Protein AF-X1T0H9-F1 (afdb_monomer_lite)

Radius of gyration: 30.26 Å; chains: 1; bounding box: 70×41×85 Å

Secondary structure (DSSP, 8-state):
----HHHHS-TT----TTHHHHHHHHHHHHHHHH-HHHHHHHHHHHHHHTHHHHHHHT--S--SS--GGGGHHHHHHHHHHHHHHHHHHHHHHTTTS-HHHHHHHHHHHHHIIIIIHHHHHHTTTS--TT--HHHHHHHHHHHHSPTT-EEEE-SHHHHHHHHHHHHTT-TTTTSEEEETTTTTSHHHHHHHTS-BTTBPPP---S-GGGTSTTTSSS-EE--S--S-EEHHHHHHHHH---GGGSEE-TT--EE-EES-S-EE----HHHH--

Organism: NCBI:txid412755

Foldseek 3Di:
DPDDPCQVPDLLPADQPCVLVVLLVLLLVLCVVPPVPVSVVLVCQLCVQAVVLCVVVVDDDDDPDDPCVSNVSNVVSSVNSSVSSLVSQLVVCCVPDPSVVSNVVSVVCSCCSHVVSVCVSPVVVPDCVPPCVLLVLLLVQLVPDDFLAEAEDEDDSNQVSVCCCCVPVVHNQSYHYHHPVCCLALVSLVVQQDDGDNHHRDPDDADSQLRHPPAPSDAAEAAPDEDEDEVVVQSVLQNDPPLVSFDQDPVRDTHHHRHHPRYDHDDDPVVPVD

Structure (mmCIF, N/CA/C/O backbone):
data_AF-X1T0H9-F1
#
_entry.id   AF-X1T0H9-F1
#
loop_
_atom_site.group_PDB
_atom_site.id
_atom_site.type_symbol
_atom_site.label_atom_id
_atom_site.label_alt_id
_atom_site.label_comp_id
_atom_site.label_asym_id
_atom_site.label_entity_id
_atom_site.label_seq_id
_atom_site.pdbx_PDB_ins_code
_atom_site.Cartn_x
_atom_site.Cartn_y
_atom_site.Cartn_z
_atom_site.occupancy
_atom_site.B_iso_or_equiv
_atom_site.auth_seq_id
_atom_site.auth_comp_id
_atom_site.auth_asym_id
_atom_site.auth_atom_id
_atom_site.pdbx_PDB_model_num
ATOM 1 N N . ASP A 1 1 ? -30.084 19.070 4.544 1.00 56.50 1 ASP A N 1
ATOM 2 C CA . ASP A 1 1 ? -31.046 19.157 3.419 1.00 56.50 1 ASP A CA 1
ATOM 3 C C . ASP A 1 1 ? -30.493 19.717 2.109 1.00 56.50 1 ASP A C 1
ATOM 5 O O . ASP A 1 1 ? -30.967 19.295 1.059 1.00 56.50 1 ASP A O 1
ATOM 9 N N . ASN A 1 2 ? -29.424 20.524 2.127 1.00 79.56 2 ASN A N 1
ATOM 10 C CA . ASN A 1 2 ? -28.852 21.167 0.927 1.00 79.56 2 ASN A CA 1
ATOM 11 C C . ASN A 1 2 ? -27.762 20.361 0.184 1.00 79.56 2 ASN A C 1
ATOM 13 O O . ASN A 1 2 ? -26.941 20.944 -0.516 1.00 79.56 2 ASN A O 1
ATOM 17 N N . LEU A 1 3 ? -27.707 19.034 0.346 1.00 80.31 3 LEU A N 1
ATOM 18 C CA . LEU A 1 3 ? -26.750 18.208 -0.404 1.00 80.31 3 LEU A CA 1
ATOM 19 C C . LEU A 1 3 ? -27.281 17.899 -1.820 1.00 80.31 3 LEU A C 1
ATOM 21 O O . LEU A 1 3 ? -28.471 17.581 -1.942 1.00 80.31 3 LEU A O 1
ATOM 25 N N . PRO A 1 4 ? -26.419 17.933 -2.857 1.00 87.19 4 PRO A N 1
ATOM 26 C CA . PRO A 1 4 ? -26.716 17.384 -4.177 1.00 87.19 4 PRO A CA 1
ATOM 27 C C . PRO A 1 4 ? -27.203 15.936 -4.090 1.00 87.19 4 PRO A C 1
ATOM 29 O O . PRO A 1 4 ? -26.752 15.173 -3.233 1.00 87.19 4 PRO A O 1
ATOM 32 N N . GLU A 1 5 ? -28.106 15.549 -4.988 1.00 84.25 5 GLU A N 1
ATOM 33 C CA . GLU A 1 5 ? -28.716 14.215 -4.994 1.00 84.25 5 GLU A CA 1
ATOM 34 C C . GLU A 1 5 ? -27.668 13.097 -5.085 1.00 84.25 5 GLU A C 1
ATOM 36 O O . GLU A 1 5 ? -27.721 12.152 -4.303 1.00 84.25 5 GLU A O 1
ATOM 41 N N . SER A 1 6 ? -26.631 13.288 -5.909 1.00 84.50 6 SER A N 1
ATOM 42 C CA . SER A 1 6 ? -25.501 12.358 -6.051 1.00 84.50 6 SER A CA 1
ATOM 43 C C . SER A 1 6 ? -24.744 12.081 -4.749 1.00 84.50 6 SER A C 1
ATOM 45 O O . SER A 1 6 ? -24.236 10.980 -4.563 1.00 84.50 6 SER A O 1
ATOM 47 N N . LEU A 1 7 ? -24.677 13.056 -3.835 1.00 82.88 7 LEU A N 1
ATOM 48 C CA . LEU A 1 7 ? -24.054 12.887 -2.520 1.00 82.88 7 LEU A CA 1
ATOM 49 C C . LEU A 1 7 ? -25.037 12.330 -1.489 1.00 82.88 7 LEU A C 1
ATOM 51 O O . LEU A 1 7 ? -24.623 11.651 -0.553 1.00 82.88 7 LEU A O 1
ATOM 55 N N . LYS A 1 8 ? -26.340 12.599 -1.640 1.00 82.69 8 LYS A N 1
ATOM 56 C CA . LYS A 1 8 ? -27.371 12.047 -0.751 1.00 82.69 8 LYS A CA 1
ATOM 57 C C . LYS A 1 8 ? -27.530 10.542 -0.929 1.00 82.69 8 LYS A C 1
ATOM 59 O O . LYS A 1 8 ? -27.722 9.869 0.079 1.00 82.69 8 LYS A O 1
ATOM 64 N N . SER A 1 9 ? -27.451 10.061 -2.171 1.00 82.94 9 SER A N 1
ATOM 65 C CA . SER A 1 9 ? -27.596 8.652 -2.550 1.00 82.94 9 SER A CA 1
ATOM 66 C C . SER A 1 9 ? -26.263 7.903 -2.662 1.00 82.94 9 SER A C 1
ATOM 68 O O . SER A 1 9 ? -26.236 6.777 -3.156 1.00 82.94 9 SER A O 1
ATOM 70 N N . ALA A 1 10 ? -25.144 8.526 -2.281 1.00 84.75 10 ALA A N 1
ATOM 71 C CA . ALA A 1 10 ? -23.847 7.868 -2.309 1.00 84.75 10 ALA A CA 1
ATOM 72 C C . ALA A 1 10 ? -23.822 6.737 -1.275 1.00 84.75 10 ALA A C 1
ATOM 74 O O . ALA A 1 10 ? -24.057 6.987 -0.096 1.00 84.75 10 ALA A O 1
ATOM 75 N N . LYS A 1 11 ? -23.489 5.514 -1.709 1.00 82.12 11 LYS A N 1
ATOM 76 C CA . LYS A 1 11 ? -23.382 4.351 -0.812 1.00 82.12 11 LYS A CA 1
ATOM 77 C C . LYS A 1 11 ? -22.386 4.560 0.331 1.00 82.12 11 LYS A C 1
ATOM 79 O O . LYS A 1 11 ? -22.634 4.106 1.423 1.00 82.12 11 LYS A O 1
ATOM 84 N N . ALA A 1 12 ? -21.318 5.324 0.095 1.00 83.06 12 ALA A N 1
ATOM 85 C CA . ALA A 1 12 ? -20.300 5.630 1.105 1.00 83.06 12 ALA A CA 1
ATOM 86 C C . ALA A 1 12 ? -20.747 6.657 2.173 1.00 83.06 12 ALA A C 1
ATOM 88 O O . ALA A 1 12 ? -19.924 7.177 2.931 1.00 83.06 12 ALA A O 1
ATOM 89 N N . ARG A 1 13 ? -22.025 7.057 2.190 1.00 87.50 13 ARG A N 1
ATOM 90 C CA . ARG A 1 13 ? -22.545 8.056 3.127 1.00 87.50 13 ARG A CA 1
ATOM 91 C C . ARG A 1 13 ? -23.034 7.376 4.408 1.00 87.50 13 ARG A C 1
ATOM 93 O O . ARG A 1 13 ? -24.235 7.248 4.625 1.00 87.50 13 ARG A O 1
ATOM 100 N N . ASN A 1 14 ? -22.085 7.074 5.284 1.00 90.06 14 ASN A N 1
ATOM 101 C CA . ASN A 1 14 ? -22.330 6.323 6.516 1.00 90.06 14 ASN A CA 1
ATOM 102 C C . ASN A 1 14 ? -22.347 7.242 7.748 1.00 90.06 14 ASN A C 1
ATOM 104 O O . ASN A 1 14 ? -21.590 8.220 7.816 1.00 90.06 14 ASN A O 1
ATOM 108 N N . ILE A 1 15 ? -23.200 6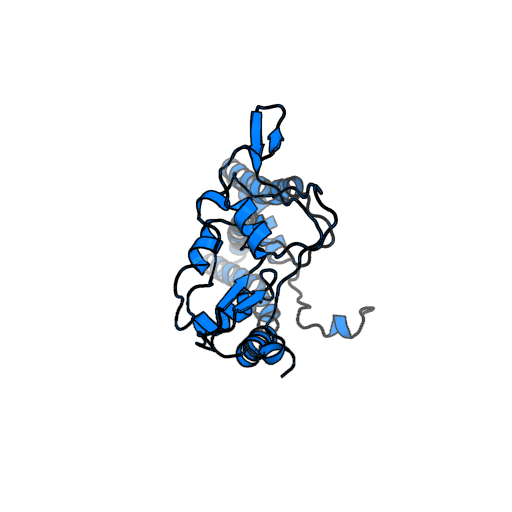.953 8.738 1.00 89.19 15 ILE A N 1
ATOM 109 C CA . ILE A 1 15 ? -23.365 7.773 9.953 1.00 89.19 15 ILE A CA 1
ATOM 110 C C . ILE A 1 15 ? -23.086 6.950 11.219 1.00 89.19 15 ILE A C 1
ATOM 112 O O . ILE A 1 15 ? -23.865 6.097 11.623 1.00 89.19 15 ILE A O 1
ATOM 116 N N . TYR A 1 16 ? -22.003 7.295 11.924 1.00 89.12 16 TYR A N 1
ATOM 117 C CA . TYR A 1 16 ? -21.529 6.547 13.106 1.00 89.12 16 TYR A CA 1
ATOM 118 C C . TYR A 1 16 ? -21.761 7.238 14.456 1.00 89.12 16 TYR A C 1
ATOM 120 O O . TYR A 1 16 ? -21.318 6.743 15.494 1.00 89.12 16 TYR A O 1
ATOM 128 N N . TYR A 1 17 ? -22.387 8.420 14.456 1.00 92.94 17 TYR A N 1
ATOM 129 C CA . TYR A 1 17 ? -22.747 9.191 15.660 1.00 92.94 17 TYR A CA 1
ATOM 130 C C . TYR A 1 17 ? -21.598 9.474 16.653 1.00 92.94 17 TYR A C 1
ATOM 132 O O . TYR A 1 17 ? -21.847 9.814 17.806 1.00 92.94 17 TYR A O 1
ATOM 140 N N . LEU A 1 18 ? -20.336 9.343 16.219 1.00 94.50 18 LEU A N 1
ATOM 141 C CA . LEU A 1 18 ? -19.132 9.483 17.052 1.00 94.50 18 LEU A CA 1
ATOM 142 C C . LEU A 1 18 ? -19.086 8.535 18.267 1.00 94.50 18 LEU A C 1
ATOM 144 O O . LEU A 1 18 ? -18.347 8.785 19.217 1.00 94.50 18 LEU A O 1
ATOM 148 N N . LEU A 1 19 ? -19.830 7.427 18.248 1.00 94.75 19 LEU A N 1
ATOM 149 C CA . LEU A 1 19 ? -19.952 6.523 19.398 1.00 94.75 19 LEU A CA 1
ATOM 150 C C . LEU A 1 19 ? -18.615 5.911 19.857 1.00 94.75 19 LEU A C 1
ATOM 152 O O . LEU A 1 19 ? -18.335 5.993 21.055 1.00 94.75 19 LEU A O 1
ATOM 156 N N . PRO A 1 20 ? -17.745 5.374 18.969 1.00 94.25 20 PRO A N 1
ATOM 157 C CA . PRO A 1 20 ? -16.433 4.893 19.404 1.00 94.25 20 PRO A CA 1
ATOM 158 C C . PRO A 1 20 ? -15.574 6.006 20.020 1.00 94.25 20 PRO A C 1
ATOM 160 O O . PRO A 1 20 ? -14.857 5.766 20.988 1.00 94.25 20 PRO A O 1
ATOM 163 N N . PHE A 1 21 ? -15.673 7.233 19.502 1.00 95.94 21 PHE A N 1
ATOM 164 C CA . PHE A 1 21 ? -14.946 8.383 20.039 1.00 95.94 21 PHE A CA 1
ATOM 165 C C . PHE A 1 21 ? -15.447 8.766 21.443 1.00 95.94 21 PHE A C 1
ATOM 167 O O . PHE A 1 21 ? -14.666 8.922 22.377 1.00 95.94 21 PHE A O 1
ATOM 174 N N . LEU A 1 22 ? -16.761 8.847 21.648 1.00 96.75 22 LEU A N 1
ATOM 175 C CA . LEU A 1 22 ? -17.323 9.144 22.970 1.00 96.75 22 LEU A CA 1
ATOM 176 C C . LEU A 1 22 ? -16.972 8.059 24.000 1.00 96.75 22 LEU A C 1
ATOM 178 O O . LEU A 1 22 ? -16.601 8.378 25.131 1.00 96.75 22 LEU A O 1
ATOM 182 N N . LEU A 1 23 ? -17.020 6.785 23.600 1.00 96.62 23 LEU A N 1
ATOM 183 C CA . LEU A 1 23 ? -16.648 5.667 24.465 1.00 96.62 23 LEU A CA 1
ATOM 184 C C . LEU A 1 23 ? -15.148 5.682 24.809 1.00 96.62 23 LEU A C 1
ATOM 186 O O . LEU A 1 23 ? -14.778 5.455 25.961 1.00 96.62 23 LEU A O 1
ATOM 190 N N . GLY A 1 24 ? -14.284 6.028 23.851 1.00 97.56 24 GLY A N 1
ATOM 191 C CA . GLY A 1 24 ? -12.857 6.242 24.098 1.00 97.56 24 GLY A CA 1
ATOM 192 C C . GLY A 1 24 ? -12.590 7.386 25.081 1.00 97.56 24 GLY A C 1
ATOM 193 O O . GLY A 1 24 ? -11.789 7.231 26.002 1.00 97.56 24 GLY A O 1
ATOM 194 N N . LEU A 1 25 ? -13.310 8.508 24.974 1.00 97.94 25 LEU A N 1
ATOM 195 C CA . LEU A 1 25 ? -13.215 9.598 25.956 1.00 97.94 25 LEU A CA 1
ATOM 196 C C . LEU A 1 25 ? -13.608 9.141 27.367 1.00 97.94 25 LEU A C 1
ATOM 198 O O . LEU A 1 25 ? -12.904 9.461 28.325 1.00 97.94 25 LEU A O 1
ATOM 202 N N . MET A 1 26 ? -14.682 8.355 27.510 1.00 97.50 26 MET A N 1
ATOM 203 C CA . MET A 1 26 ? -15.048 7.765 28.805 1.00 97.50 26 MET A CA 1
ATOM 204 C C . MET A 1 26 ? -13.904 6.920 29.379 1.00 97.50 26 MET A C 1
ATOM 206 O O . MET A 1 26 ? -13.589 7.040 30.563 1.00 97.50 26 MET A O 1
ATOM 210 N N . GLY A 1 27 ? -13.245 6.114 28.544 1.00 97.81 27 GLY A N 1
ATOM 211 C CA . GLY A 1 27 ? -12.101 5.305 28.956 1.00 97.81 27 GLY A CA 1
ATOM 212 C C . GLY A 1 27 ? -10.862 6.107 29.339 1.00 97.81 27 GLY A C 1
ATOM 213 O O . GLY A 1 27 ? -10.182 5.732 30.291 1.00 97.81 27 GLY A O 1
ATOM 214 N N . ILE A 1 28 ? -10.596 7.231 28.666 1.00 98.12 28 ILE A N 1
ATOM 215 C CA . ILE A 1 28 ? -9.526 8.169 29.041 1.00 98.12 28 ILE A CA 1
ATOM 216 C C . ILE A 1 28 ? -9.747 8.679 30.469 1.00 98.12 28 ILE A C 1
ATOM 218 O O . ILE A 1 28 ? -8.853 8.576 31.313 1.00 98.12 28 ILE A O 1
ATOM 222 N N . PHE A 1 29 ? -10.941 9.206 30.758 1.00 97.19 29 PHE A N 1
ATOM 223 C CA . PHE A 1 29 ? -11.252 9.734 32.088 1.00 97.19 29 PHE A CA 1
ATOM 224 C C . PHE A 1 29 ? -11.248 8.636 33.151 1.00 97.19 29 PHE A C 1
ATOM 226 O O . PHE A 1 29 ? -10.748 8.858 34.254 1.00 97.19 29 PHE A O 1
ATOM 233 N N . TYR A 1 30 ? -11.736 7.445 32.807 1.00 97.31 30 TYR A N 1
ATOM 234 C CA . TYR A 1 30 ? -11.679 6.283 33.683 1.00 97.31 30 TYR A CA 1
ATOM 235 C C . TYR A 1 30 ? -10.227 5.902 34.010 1.00 97.31 30 TYR A C 1
ATOM 237 O O . TYR A 1 30 ? -9.857 5.822 35.179 1.00 97.31 30 TYR A O 1
ATOM 245 N N . GLN A 1 31 ? -9.349 5.770 33.012 1.00 97.69 31 GLN A N 1
ATOM 246 C CA . GLN A 1 31 ? -7.941 5.436 33.248 1.00 97.69 31 GLN A CA 1
ATOM 247 C C . GLN A 1 31 ? -7.228 6.492 34.105 1.00 97.69 31 GLN A C 1
ATOM 249 O O . GLN A 1 31 ? -6.479 6.140 35.015 1.00 97.69 31 GLN A O 1
ATOM 254 N N . LEU A 1 32 ? -7.492 7.779 33.860 1.00 96.19 32 LEU A N 1
ATOM 255 C CA . LEU A 1 32 ? -6.918 8.896 34.618 1.00 96.19 32 LEU A CA 1
ATOM 256 C C . LEU A 1 32 ? -7.256 8.862 36.115 1.00 96.19 32 LEU A C 1
ATOM 258 O O . LEU A 1 32 ? -6.445 9.308 36.934 1.00 96.19 32 LEU A O 1
ATOM 262 N N . GLN A 1 33 ? -8.437 8.354 36.473 1.00 93.19 33 GLN A N 1
ATOM 263 C CA . GLN A 1 33 ? -8.870 8.228 37.864 1.00 93.19 33 GLN A CA 1
ATOM 264 C C . GLN A 1 33 ? -8.151 7.088 38.593 1.00 93.19 33 GLN A C 1
ATOM 266 O O . GLN A 1 33 ? -7.793 7.249 39.759 1.00 93.19 33 GLN A O 1
ATOM 271 N N . TRP A 1 34 ? -7.907 5.968 37.909 1.00 91.00 34 TRP A N 1
ATOM 272 C CA . TRP A 1 34 ? -7.400 4.743 38.535 1.00 91.00 34 TRP A CA 1
ATOM 273 C C . TRP A 1 34 ? -5.888 4.539 38.378 1.00 91.00 34 TRP A C 1
ATOM 275 O O . TRP A 1 34 ? -5.222 4.149 39.336 1.00 91.00 34 TRP A O 1
ATOM 285 N N . ASN A 1 35 ? -5.316 4.808 37.200 1.00 94.19 35 ASN A N 1
ATOM 286 C CA . ASN A 1 35 ? -3.898 4.573 36.925 1.00 94.19 35 ASN A CA 1
ATOM 287 C C . ASN A 1 35 ? -3.293 5.625 35.981 1.00 94.19 35 ASN A C 1
ATOM 289 O O . ASN A 1 35 ? -3.244 5.480 34.758 1.00 94.19 35 ASN A O 1
ATOM 293 N N . LYS A 1 36 ? -2.743 6.677 36.593 1.00 95.19 36 LYS A N 1
ATOM 294 C CA . LYS A 1 36 ? -2.099 7.791 35.884 1.00 95.19 36 LYS A CA 1
ATOM 295 C C . LYS A 1 36 ? -0.809 7.396 35.165 1.00 95.19 36 LYS A C 1
ATOM 297 O O . LYS A 1 36 ? -0.469 8.032 34.175 1.00 95.19 36 LYS A O 1
ATOM 302 N N . LYS A 1 37 ? -0.072 6.396 35.662 1.00 96.12 37 LYS A N 1
ATOM 303 C CA . LYS A 1 37 ? 1.200 5.980 35.050 1.00 96.12 37 LYS A CA 1
ATOM 304 C C . LYS A 1 37 ? 0.940 5.321 33.700 1.00 96.12 37 LYS A C 1
ATOM 306 O O . LYS A 1 37 ? 1.492 5.764 32.699 1.00 96.12 37 LYS A O 1
ATOM 311 N N . ASP A 1 38 ? 0.030 4.354 33.670 1.00 96.06 38 ASP A N 1
ATOM 312 C CA . ASP A 1 38 ? -0.324 3.653 32.433 1.00 96.06 38 ASP A CA 1
ATOM 313 C C . ASP A 1 38 ? -1.064 4.576 31.462 1.00 96.06 38 ASP A C 1
ATOM 315 O O . ASP A 1 38 ? -0.890 4.459 30.251 1.00 96.06 38 ASP A O 1
ATOM 319 N N . PHE A 1 39 ? -1.832 5.544 31.977 1.00 97.69 39 PHE A N 1
ATOM 320 C CA . PHE A 1 39 ? -2.424 6.590 31.145 1.00 97.69 39 PHE A CA 1
ATOM 321 C C . PHE A 1 39 ? -1.366 7.335 30.328 1.00 97.69 39 PHE A C 1
ATOM 323 O O . PHE A 1 39 ? -1.529 7.486 29.119 1.00 97.69 39 PHE A O 1
ATOM 330 N N . TRP A 1 40 ? -0.264 7.762 30.954 1.00 97.81 40 TRP A N 1
ATOM 331 C CA . TRP A 1 40 ? 0.809 8.451 30.236 1.00 97.81 40 TRP A CA 1
ATOM 332 C C . TRP A 1 40 ? 1.460 7.565 29.175 1.00 97.81 40 TRP A C 1
ATOM 334 O O . TRP A 1 40 ? 1.793 8.066 28.106 1.00 97.81 40 TRP A O 1
ATOM 344 N N . VAL A 1 41 ? 1.594 6.261 29.425 1.00 97.62 41 VAL A N 1
ATOM 345 C CA . VAL A 1 41 ? 2.125 5.316 28.431 1.00 97.62 41 VAL A CA 1
ATOM 346 C C . VAL A 1 41 ? 1.212 5.244 27.205 1.00 97.62 41 VAL A C 1
ATOM 348 O O . VAL A 1 41 ? 1.683 5.430 26.083 1.00 97.62 41 VAL A O 1
ATOM 351 N N . VAL A 1 42 ? -0.095 5.034 27.402 1.00 97.94 42 VAL A N 1
ATOM 352 C CA . VAL A 1 42 ? -1.064 4.951 26.293 1.00 97.94 42 VAL A CA 1
ATOM 353 C C . VAL A 1 42 ? -1.184 6.294 25.567 1.00 97.94 42 VAL A C 1
ATOM 355 O O . VAL A 1 42 ? -1.218 6.324 24.338 1.00 97.94 42 VAL A O 1
ATOM 358 N N . LEU A 1 43 ? -1.173 7.413 26.299 1.00 98.06 43 LEU A N 1
ATOM 359 C CA . LEU A 1 43 ? -1.211 8.753 25.714 1.00 98.06 43 LEU A CA 1
ATOM 360 C C . LEU A 1 43 ? 0.023 9.036 24.855 1.00 98.06 43 LEU A C 1
ATOM 362 O O . LEU A 1 43 ? -0.117 9.535 23.740 1.00 98.06 43 LEU A O 1
ATOM 366 N N . LEU A 1 44 ? 1.223 8.714 25.345 1.00 97.94 44 LEU A N 1
ATOM 367 C CA . LEU A 1 44 ? 2.452 8.881 24.572 1.00 97.94 44 LEU A CA 1
ATOM 368 C C . LEU A 1 44 ? 2.425 8.017 23.314 1.00 97.94 44 LEU A C 1
ATOM 370 O O . LEU A 1 44 ? 2.762 8.515 22.244 1.00 97.94 44 LEU A O 1
ATOM 374 N N . LEU A 1 45 ? 1.963 6.767 23.414 1.00 97.50 45 LEU A N 1
ATOM 375 C CA . LEU A 1 45 ? 1.785 5.905 22.249 1.00 97.50 45 LEU A CA 1
ATOM 376 C C . LEU A 1 45 ? 0.824 6.544 21.235 1.00 97.50 45 LEU A C 1
ATOM 378 O O . LEU A 1 45 ? 1.185 6.676 20.068 1.00 97.50 45 LEU A O 1
ATOM 382 N N . PHE A 1 46 ? -0.351 7.002 21.677 1.00 98.19 46 PHE A N 1
ATOM 383 C CA . PHE A 1 46 ? -1.347 7.665 20.829 1.00 98.19 46 PHE A CA 1
ATOM 384 C C . PHE A 1 46 ? -0.787 8.914 20.131 1.00 98.19 46 PHE A C 1
ATOM 386 O O . PHE A 1 46 ? -0.952 9.083 18.923 1.00 98.19 46 PHE A O 1
ATOM 393 N N . VAL A 1 47 ? -0.089 9.780 20.870 1.00 98.06 47 VAL A N 1
ATOM 394 C CA . VAL A 1 47 ? 0.474 11.025 20.331 1.00 98.06 47 VAL A CA 1
ATOM 395 C C . VAL A 1 47 ? 1.617 10.738 19.360 1.00 98.06 47 VAL A C 1
ATOM 397 O O . VAL A 1 47 ? 1.627 11.294 18.262 1.00 98.06 47 VAL A O 1
ATOM 400 N N . LEU A 1 48 ? 2.561 9.867 19.727 1.00 97.94 48 LEU A N 1
ATOM 401 C CA . LEU A 1 48 ? 3.748 9.583 18.915 1.00 97.94 48 LEU A CA 1
ATOM 402 C C . LEU A 1 48 ? 3.418 8.808 17.638 1.00 97.94 48 LEU A C 1
ATOM 404 O O . LEU A 1 48 ? 4.058 9.032 16.618 1.00 97.94 48 LEU A O 1
ATOM 408 N N . THR A 1 49 ? 2.413 7.931 17.670 1.00 96.75 49 THR A N 1
ATOM 409 C CA . THR A 1 49 ? 1.993 7.133 16.500 1.00 96.75 49 THR A CA 1
ATOM 410 C C . THR A 1 49 ? 0.823 7.745 15.725 1.00 96.75 49 THR A C 1
ATOM 412 O O . THR A 1 49 ? 0.369 7.173 14.737 1.00 96.75 49 THR A O 1
ATOM 415 N N . GLY A 1 50 ? 0.331 8.906 16.162 1.00 95.88 50 GLY A N 1
ATOM 416 C CA . GLY A 1 50 ? -0.748 9.652 15.521 1.00 95.88 50 GLY A CA 1
ATOM 417 C C . GLY A 1 50 ? -0.296 11.067 15.187 1.00 95.88 50 GLY A C 1
ATOM 418 O O . GLY A 1 50 ? 0.260 11.320 14.121 1.00 95.88 50 GLY A O 1
ATOM 419 N N . ILE A 1 51 ? -0.500 11.995 16.123 1.00 95.19 51 ILE A N 1
ATOM 420 C CA . ILE A 1 51 ? -0.261 13.436 15.928 1.00 95.19 51 ILE A CA 1
ATOM 421 C C . ILE A 1 51 ? 1.178 13.729 15.477 1.00 95.19 51 ILE A C 1
ATOM 423 O O . ILE A 1 51 ? 1.380 14.507 14.546 1.00 95.19 51 ILE A O 1
ATOM 427 N N . ALA A 1 52 ? 2.181 13.096 16.087 1.00 96.50 52 ALA A N 1
ATOM 428 C CA . ALA A 1 52 ? 3.574 13.309 15.702 1.00 96.50 52 ALA A CA 1
ATOM 429 C C . ALA A 1 52 ? 3.852 12.829 14.269 1.00 96.50 52 ALA A C 1
ATOM 431 O O . ALA A 1 52 ? 4.554 13.514 13.530 1.00 96.50 52 ALA A O 1
ATOM 432 N N . VAL A 1 53 ? 3.248 11.712 13.845 1.00 94.81 53 VAL A N 1
ATOM 433 C CA . VAL A 1 53 ? 3.333 11.219 12.461 1.00 94.81 53 VAL A CA 1
ATOM 434 C C . VAL A 1 53 ? 2.655 12.189 11.494 1.00 94.81 53 VAL A C 1
ATOM 436 O O . VAL A 1 53 ? 3.198 12.441 10.423 1.00 94.81 53 VAL A O 1
ATOM 439 N N . VAL A 1 54 ? 1.509 12.780 11.857 1.00 91.75 54 VAL A N 1
ATOM 440 C CA . VAL A 1 54 ? 0.842 13.811 11.036 1.00 91.75 54 VAL A CA 1
ATOM 441 C C . VAL A 1 54 ? 1.775 14.998 10.796 1.00 91.75 54 VAL A C 1
ATOM 443 O O . VAL A 1 54 ? 1.960 15.404 9.650 1.00 91.75 54 VAL A O 1
ATOM 446 N N . VAL A 1 55 ? 2.394 15.518 11.860 1.00 93.50 55 VAL A N 1
ATOM 447 C CA . VAL A 1 55 ? 3.337 16.644 11.773 1.00 93.50 55 VAL A CA 1
ATOM 448 C C . VAL A 1 55 ? 4.581 16.260 10.972 1.00 93.50 55 VAL A C 1
ATOM 450 O O . VAL A 1 55 ? 5.010 17.021 10.112 1.00 93.50 55 VAL A O 1
ATOM 453 N N . TYR A 1 56 ? 5.139 15.076 11.226 1.00 94.06 56 TYR A N 1
ATOM 454 C CA . TYR A 1 56 ? 6.347 14.593 10.563 1.00 94.06 56 TYR A CA 1
ATOM 455 C C . TYR A 1 56 ? 6.145 14.377 9.060 1.00 94.06 56 TYR A C 1
ATOM 457 O O . TYR A 1 56 ? 6.957 14.828 8.257 1.00 94.06 56 TYR A O 1
ATOM 465 N N . LEU A 1 57 ? 5.055 13.707 8.673 1.00 91.25 57 LEU A N 1
ATOM 466 C CA . LEU A 1 57 ? 4.752 13.442 7.267 1.00 91.25 57 LEU A CA 1
ATOM 467 C C . LEU A 1 57 ? 4.299 14.697 6.519 1.00 91.25 57 LEU A C 1
ATOM 469 O O . LEU A 1 57 ? 4.402 14.713 5.295 1.00 91.25 57 LEU A O 1
ATOM 473 N N . ASN A 1 58 ? 3.777 15.705 7.233 1.00 90.88 58 ASN A N 1
ATOM 474 C CA . ASN A 1 58 ? 3.318 16.982 6.685 1.00 90.88 58 ASN A CA 1
ATOM 475 C C . ASN A 1 58 ? 2.511 16.801 5.382 1.00 90.88 58 ASN A C 1
ATOM 477 O O . ASN A 1 58 ? 2.847 17.341 4.325 1.00 90.88 58 ASN A O 1
ATOM 481 N N . GLN A 1 59 ? 1.490 15.939 5.442 1.00 84.62 59 GLN A N 1
ATOM 482 C CA . GLN A 1 59 ? 0.735 15.520 4.262 1.00 84.62 59 GLN A CA 1
ATOM 483 C C . GLN A 1 59 ? 0.005 16.712 3.634 1.00 84.62 59 GLN A C 1
ATOM 485 O O . GLN A 1 59 ? -0.720 17.439 4.311 1.00 84.62 59 GLN A O 1
ATOM 490 N N . TYR A 1 60 ? 0.166 16.898 2.323 1.00 86.25 60 TYR A N 1
ATOM 491 C CA . TYR A 1 60 ? -0.536 17.956 1.599 1.00 86.25 60 TYR A CA 1
ATOM 492 C C . TYR A 1 60 ? -2.016 17.589 1.342 1.00 86.25 60 TYR A C 1
ATOM 494 O O . TYR A 1 60 ? -2.325 16.401 1.226 1.00 86.25 60 TYR A O 1
ATOM 502 N N . PRO A 1 61 ? -2.926 18.575 1.188 1.00 81.06 61 PRO A N 1
ATOM 503 C CA . PRO A 1 61 ? -4.381 18.348 1.216 1.00 81.06 61 PRO A CA 1
ATOM 504 C C . PRO A 1 61 ? -4.973 17.453 0.112 1.00 81.06 61 PRO A C 1
ATOM 506 O O . PRO A 1 61 ? -6.040 16.885 0.306 1.00 81.06 61 PRO A O 1
ATOM 509 N N . ASN A 1 62 ? -4.306 17.309 -1.036 1.00 82.50 62 ASN A N 1
ATOM 510 C CA . ASN A 1 62 ? -4.857 16.646 -2.227 1.00 82.50 62 ASN A CA 1
ATOM 511 C C . ASN A 1 62 ? -4.249 15.256 -2.464 1.00 82.50 62 ASN A C 1
ATOM 513 O O . ASN A 1 62 ? -3.676 14.993 -3.522 1.00 82.50 62 ASN A O 1
ATOM 517 N N . GLN A 1 63 ? -4.332 14.369 -1.473 1.00 80.50 63 GLN A N 1
ATOM 518 C CA . GLN A 1 63 ? -3.929 12.974 -1.666 1.00 80.50 63 GLN A CA 1
ATOM 519 C C . GLN A 1 63 ? -4.997 12.206 -2.465 1.00 80.50 63 GLN A C 1
ATOM 521 O O . GLN A 1 63 ? -6.187 12.446 -2.270 1.00 80.50 63 GLN A O 1
ATOM 526 N N . PRO A 1 64 ? -4.605 11.239 -3.316 1.00 77.62 64 PRO A N 1
ATOM 527 C CA . PRO A 1 64 ? -5.549 10.423 -4.085 1.00 77.62 64 PRO A CA 1
ATOM 528 C C . PRO A 1 64 ? -6.378 9.45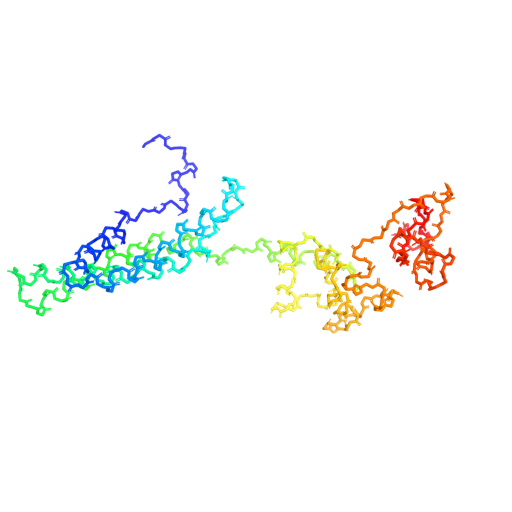8 -3.220 1.00 77.62 64 PRO A C 1
ATOM 530 O O . PRO A 1 64 ? -7.329 8.863 -3.717 1.00 77.62 64 PRO A O 1
ATOM 533 N N . ARG A 1 65 ? -5.989 9.267 -1.954 1.00 83.88 65 ARG A N 1
ATOM 534 C CA . ARG A 1 65 ? -6.672 8.435 -0.959 1.00 83.88 65 ARG A CA 1
ATOM 535 C C . ARG A 1 65 ? -6.223 8.799 0.452 1.00 83.88 65 ARG A C 1
ATOM 537 O O . ARG A 1 65 ? -5.131 9.347 0.643 1.00 83.88 65 ARG A O 1
ATOM 544 N N . GLU A 1 66 ? -7.030 8.422 1.429 1.00 81.12 66 GLU A N 1
ATOM 545 C CA . GLU A 1 66 ? -6.682 8.409 2.842 1.00 81.12 66 GLU A CA 1
ATOM 546 C C . GLU A 1 66 ? -5.447 7.532 3.134 1.00 81.12 66 GLU A C 1
ATOM 548 O O . GLU A 1 66 ? -5.159 6.534 2.463 1.00 81.12 66 GLU A O 1
ATOM 553 N N . ARG A 1 67 ? -4.671 7.952 4.141 1.00 87.19 67 ARG A N 1
ATOM 554 C CA . ARG A 1 67 ? -3.471 7.250 4.624 1.00 87.19 67 ARG A CA 1
ATOM 555 C C . ARG A 1 67 ? -3.599 6.829 6.082 1.00 87.19 67 ARG A C 1
ATOM 557 O O . ARG A 1 67 ? -2.645 6.902 6.851 1.00 87.19 67 ARG A O 1
ATOM 564 N N . ASP A 1 68 ? -4.796 6.403 6.446 1.00 87.06 68 ASP A N 1
ATOM 565 C CA . ASP A 1 68 ? -5.161 5.862 7.755 1.00 87.06 68 ASP A CA 1
ATOM 566 C C . ASP A 1 68 ? -4.204 4.760 8.250 1.00 87.06 68 ASP A C 1
ATOM 568 O O . ASP A 1 68 ? -3.851 4.732 9.428 1.00 87.06 68 ASP A O 1
ATOM 572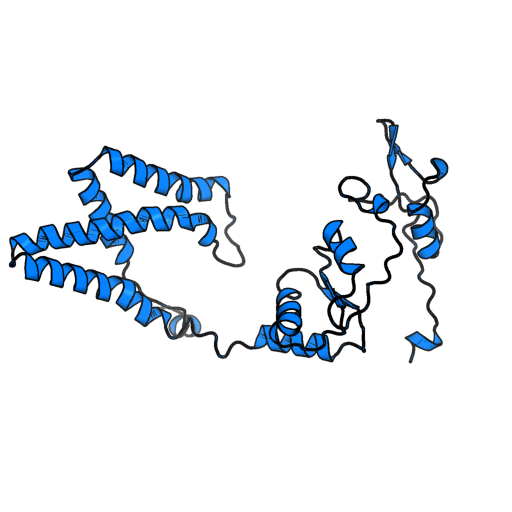 N N . TYR A 1 69 ? -3.675 3.936 7.341 1.00 88.25 69 TYR A N 1
ATOM 573 C CA . TYR A 1 69 ? -2.658 2.918 7.629 1.00 88.25 69 TYR A CA 1
ATOM 574 C C . TYR A 1 69 ? -1.390 3.468 8.307 1.00 88.25 69 TYR A C 1
ATOM 576 O O . TYR A 1 69 ? -0.763 2.759 9.093 1.00 88.25 69 TYR A O 1
ATOM 584 N N . ALA A 1 70 ? -1.020 4.730 8.062 1.00 91.06 70 ALA A N 1
ATOM 585 C CA . ALA A 1 70 ? 0.122 5.365 8.722 1.00 91.06 70 ALA A CA 1
ATOM 586 C C . ALA A 1 70 ? -0.129 5.637 10.218 1.00 91.06 70 ALA A C 1
ATOM 588 O O . ALA A 1 70 ? 0.819 5.854 10.970 1.00 91.06 70 ALA A O 1
ATOM 589 N N . TYR A 1 71 ? -1.393 5.612 10.647 1.00 93.75 71 TYR A N 1
ATOM 590 C CA . TYR A 1 71 ? -1.838 5.948 12.000 1.00 93.75 71 TYR A CA 1
ATOM 591 C C . TYR A 1 71 ? -2.368 4.735 12.774 1.00 93.75 71 TYR A C 1
ATOM 593 O O . TYR A 1 71 ? -2.909 4.901 13.869 1.00 93.75 71 TYR A O 1
ATOM 601 N N . ALA A 1 72 ? -2.182 3.515 12.254 1.00 95.38 72 ALA A N 1
ATOM 602 C CA . ALA A 1 72 ? -2.674 2.279 12.869 1.00 95.38 72 ALA A CA 1
ATOM 603 C C . ALA A 1 72 ? -2.256 2.130 14.345 1.00 95.38 72 ALA A C 1
ATOM 605 O O . ALA A 1 72 ? -3.060 1.713 15.179 1.00 95.38 72 ALA A O 1
ATOM 606 N N . GLY A 1 73 ? -1.033 2.548 14.697 1.00 96.19 73 GLY A N 1
ATOM 607 C CA . GLY A 1 73 ? -0.568 2.554 16.089 1.00 96.19 73 GLY A CA 1
ATOM 608 C C . GLY A 1 73 ? -1.443 3.413 17.010 1.00 96.19 73 GLY A C 1
ATOM 609 O O . GLY A 1 73 ? -1.790 2.984 18.111 1.00 96.19 73 GLY A O 1
ATOM 610 N N . SER A 1 74 ? -1.877 4.586 16.540 1.00 96.94 74 SER A N 1
ATOM 611 C CA . SER A 1 74 ? -2.748 5.472 17.316 1.00 96.94 74 SER A CA 1
ATOM 612 C C . SER A 1 74 ? -4.162 4.911 17.447 1.00 96.94 74 SER A C 1
ATOM 614 O O . SER A 1 74 ? -4.781 5.053 18.500 1.00 96.94 74 SER A O 1
ATOM 616 N N . PHE A 1 75 ? -4.653 4.197 16.429 1.00 95.81 75 PHE A N 1
ATOM 617 C CA . PHE A 1 75 ? -5.951 3.526 16.491 1.00 95.81 75 PHE A CA 1
ATOM 618 C C . PHE A 1 75 ? -5.942 2.403 17.526 1.00 95.81 75 PHE A C 1
ATOM 620 O O . PHE A 1 75 ? -6.880 2.298 18.315 1.00 95.81 75 PHE A O 1
ATOM 627 N N . TYR A 1 76 ? -4.858 1.625 17.603 1.00 96.50 76 TYR A N 1
ATOM 628 C CA . TYR A 1 76 ? -4.683 0.628 18.659 1.00 96.50 76 TYR A CA 1
ATOM 629 C C . TYR A 1 76 ? -4.610 1.259 20.049 1.00 96.50 76 TYR A C 1
ATOM 631 O O . TYR A 1 76 ? -5.289 0.788 20.961 1.00 96.50 76 TYR A O 1
ATOM 639 N N . ALA A 1 77 ? -3.860 2.351 20.215 1.00 97.56 77 ALA A N 1
ATOM 640 C CA . ALA A 1 77 ? -3.823 3.075 21.485 1.00 97.56 77 ALA A CA 1
ATOM 641 C C . ALA A 1 77 ? -5.221 3.572 21.899 1.00 97.56 77 ALA A C 1
ATOM 643 O O . ALA A 1 77 ? -5.626 3.410 23.048 1.00 97.56 77 ALA A O 1
ATOM 644 N N . TYR A 1 78 ? -5.995 4.109 20.954 1.00 97.88 78 TYR A N 1
ATOM 645 C CA . TYR A 1 78 ? -7.351 4.583 21.220 1.00 97.88 78 TYR A CA 1
ATOM 646 C C . TYR A 1 78 ? -8.341 3.442 21.507 1.00 97.88 78 TYR A C 1
ATOM 648 O O . TYR A 1 78 ? -9.226 3.583 22.352 1.00 97.88 78 TYR A O 1
ATOM 656 N N . ALA A 1 79 ? -8.171 2.280 20.870 1.00 96.75 79 ALA A N 1
ATOM 657 C CA . ALA A 1 79 ? -8.982 1.090 21.123 1.00 96.75 79 ALA A CA 1
ATOM 658 C C . ALA A 1 79 ? -8.846 0.577 22.568 1.00 96.75 79 ALA A C 1
ATOM 660 O O . ALA A 1 79 ? -9.828 0.100 23.141 1.00 96.75 79 ALA A O 1
ATOM 661 N N . ILE A 1 80 ? -7.674 0.744 23.195 1.00 97.31 80 ILE A N 1
ATOM 662 C CA . ILE A 1 80 ? -7.490 0.460 24.628 1.00 97.31 80 ILE A CA 1
ATOM 663 C C . ILE A 1 80 ? -8.453 1.317 25.456 1.00 97.31 80 ILE A C 1
ATOM 665 O O . ILE A 1 80 ? -9.154 0.798 26.326 1.00 97.31 80 ILE A O 1
ATOM 669 N N . TRP A 1 81 ? -8.549 2.616 25.157 1.00 98.31 81 TRP A N 1
ATOM 670 C CA . TRP A 1 81 ? -9.495 3.496 25.838 1.00 98.31 81 TRP A CA 1
ATOM 671 C C . TRP A 1 81 ? -10.948 3.139 25.541 1.00 98.31 81 TRP A C 1
ATOM 673 O O . TRP A 1 81 ? -11.763 3.186 26.451 1.00 98.31 81 TRP A O 1
ATOM 683 N N . ILE A 1 82 ? -11.295 2.697 24.333 1.00 97.31 82 ILE A N 1
ATOM 684 C CA . ILE A 1 82 ? -12.649 2.186 24.052 1.00 97.31 82 ILE A CA 1
ATOM 685 C C . ILE A 1 82 ? -12.989 0.993 24.969 1.00 97.31 82 ILE A C 1
ATOM 687 O O . ILE A 1 82 ? -14.072 0.944 25.563 1.00 97.31 82 ILE A O 1
ATOM 691 N N . GLY A 1 83 ? -12.047 0.062 25.157 1.00 96.06 83 GLY A N 1
ATOM 692 C CA . GLY A 1 83 ? -12.199 -1.056 26.093 1.00 96.06 83 GLY A CA 1
ATOM 693 C C . GLY A 1 83 ? -12.388 -0.593 27.542 1.00 96.06 83 GLY A C 1
ATOM 694 O O . GLY A 1 83 ? -13.324 -1.021 28.218 1.00 96.06 83 GLY A O 1
ATOM 695 N N . LEU A 1 84 ? -11.565 0.351 28.006 1.00 97.25 84 LEU A N 1
ATOM 696 C CA . LEU A 1 84 ? -11.712 0.950 29.339 1.00 97.25 84 LEU A CA 1
ATOM 697 C C . LEU A 1 84 ? -13.019 1.744 29.490 1.00 97.25 84 LEU A C 1
ATOM 699 O O . LEU A 1 84 ? -13.603 1.757 30.569 1.00 97.25 84 LEU A O 1
ATOM 703 N N . GLY A 1 85 ? -13.517 2.363 28.421 1.00 97.31 85 GLY A N 1
ATOM 704 C CA . GLY A 1 85 ? -14.812 3.041 28.395 1.00 97.31 85 GLY A CA 1
ATOM 705 C C . GLY A 1 85 ? -15.974 2.077 28.616 1.00 97.31 85 GLY A C 1
ATOM 706 O O . GLY A 1 85 ? -16.937 2.417 29.301 1.00 97.31 85 GLY A O 1
ATOM 707 N N . THR A 1 86 ? -15.850 0.844 28.120 1.00 96.44 86 THR A N 1
ATOM 708 C CA . THR A 1 86 ? -16.825 -0.225 28.385 1.00 96.44 86 THR A CA 1
ATOM 709 C C . THR A 1 86 ? -16.843 -0.597 29.870 1.00 96.44 86 THR A C 1
ATOM 711 O O . THR A 1 86 ? -17.917 -0.741 30.456 1.00 96.44 86 THR A O 1
ATOM 714 N N . LEU A 1 87 ? -15.670 -0.670 30.515 1.00 96.12 87 LEU A N 1
ATOM 715 C CA . LEU A 1 87 ? -15.575 -0.867 31.967 1.00 96.12 87 LEU A CA 1
ATOM 716 C C . LEU A 1 87 ? -16.151 0.319 32.747 1.00 96.12 87 LEU A C 1
ATOM 718 O O . LEU A 1 87 ? -16.859 0.116 33.727 1.00 96.12 87 LEU A O 1
ATOM 722 N N . ALA A 1 88 ? -15.907 1.551 32.296 1.00 96.69 88 ALA A N 1
ATOM 723 C CA . ALA A 1 88 ? -16.477 2.748 32.909 1.00 96.69 88 ALA A CA 1
ATOM 724 C C . ALA A 1 88 ? -18.014 2.735 32.874 1.00 96.69 88 ALA A C 1
ATOM 726 O O . ALA A 1 88 ? -18.666 3.096 33.856 1.00 96.69 88 ALA A O 1
ATOM 727 N N . LEU A 1 89 ? -18.597 2.288 31.756 1.00 97.06 89 LEU A N 1
ATOM 728 C CA . LEU A 1 89 ? -20.041 2.126 31.614 1.00 97.06 89 LEU A CA 1
ATOM 729 C C . LEU A 1 89 ? -20.580 1.032 32.545 1.00 97.06 89 LEU A C 1
ATOM 731 O O . LEU A 1 89 ? -21.581 1.257 33.223 1.00 97.06 89 LEU A O 1
ATOM 735 N N . TYR A 1 90 ? -19.907 -0.118 32.617 1.00 97.38 90 TYR A N 1
ATOM 736 C CA . TYR A 1 90 ? -20.237 -1.182 33.569 1.00 97.38 90 TYR A CA 1
ATOM 737 C C . TYR A 1 90 ? -20.266 -0.662 35.015 1.00 97.38 90 TYR A C 1
ATOM 739 O O . TYR A 1 90 ? -21.265 -0.817 35.721 1.00 97.38 90 TYR A O 1
ATOM 747 N N . ASP A 1 91 ? -19.197 0.020 35.429 1.00 96.12 91 ASP A N 1
ATOM 748 C CA . ASP A 1 91 ? -19.031 0.554 36.780 1.00 96.12 91 ASP A CA 1
ATOM 749 C C . ASP A 1 91 ? -20.076 1.615 37.141 1.00 96.12 91 ASP A C 1
ATOM 751 O O . ASP A 1 91 ? -20.438 1.776 38.311 1.00 96.12 91 ASP A O 1
ATOM 755 N N . PHE A 1 92 ? -20.574 2.340 36.141 1.00 96.06 92 PHE A N 1
ATOM 756 C CA . PHE A 1 92 ? -21.693 3.255 36.295 1.00 96.06 92 PHE A CA 1
ATOM 757 C C . PHE A 1 92 ? -23.022 2.505 36.450 1.00 96.06 92 PHE A C 1
ATOM 759 O O . PHE A 1 92 ? -23.768 2.781 37.390 1.00 96.06 92 PHE A O 1
ATOM 766 N N . LEU A 1 93 ? -23.310 1.542 35.570 1.00 96.56 93 LEU A N 1
ATOM 767 C CA . LEU A 1 93 ? -24.583 0.817 35.554 1.00 96.56 93 LEU A CA 1
ATOM 768 C C . LEU A 1 93 ? -24.785 -0.053 36.798 1.00 96.56 93 LEU A C 1
ATOM 770 O O . LEU A 1 93 ? -25.886 -0.059 37.347 1.00 96.56 93 LEU A O 1
ATOM 774 N N . ARG A 1 94 ? -23.736 -0.713 37.308 1.00 96.50 94 ARG A N 1
ATOM 775 C CA . ARG A 1 94 ? -23.832 -1.557 38.518 1.00 96.50 94 ARG A CA 1
ATOM 776 C C . ARG A 1 94 ? -24.280 -0.808 39.782 1.00 96.50 94 ARG A C 1
ATOM 778 O O . ARG A 1 94 ? -24.663 -1.420 40.768 1.00 96.50 94 ARG A O 1
ATOM 785 N N . LYS A 1 95 ? -24.258 0.532 39.769 1.00 96.62 95 LYS A N 1
ATOM 786 C CA . LYS A 1 95 ? -24.805 1.361 40.859 1.00 96.62 95 LYS A CA 1
ATOM 787 C C . LYS A 1 95 ? -26.334 1.355 40.900 1.00 96.62 95 LYS A C 1
ATOM 789 O O . LYS A 1 95 ? -26.909 1.698 41.928 1.00 96.62 95 LYS A O 1
ATOM 794 N N . PHE A 1 96 ? -26.976 1.010 39.787 1.00 97.19 96 PHE A N 1
ATOM 795 C CA . PHE A 1 96 ? -28.427 1.070 39.608 1.00 97.19 96 PHE A CA 1
ATOM 796 C C . PHE A 1 96 ? -29.054 -0.304 39.349 1.00 97.19 96 PHE A C 1
ATOM 798 O O . PHE A 1 96 ? -30.247 -0.475 39.590 1.00 97.19 96 PHE A O 1
ATOM 805 N N . ILE A 1 97 ? -28.276 -1.276 38.863 1.00 97.00 97 ILE A N 1
ATOM 806 C CA . ILE A 1 97 ? -28.735 -2.634 38.544 1.00 97.00 97 ILE A CA 1
ATOM 807 C C . ILE A 1 97 ? -27.763 -3.696 39.084 1.00 97.00 97 ILE A C 1
ATOM 809 O O . ILE A 1 97 ? -26.596 -3.379 39.298 1.00 97.00 97 ILE A O 1
ATOM 813 N N . PRO A 1 98 ? -28.206 -4.955 39.288 1.00 97.19 98 PRO A N 1
ATOM 814 C CA . PRO A 1 98 ? -27.336 -6.044 39.739 1.00 97.19 98 PRO A CA 1
ATOM 815 C C . PRO A 1 98 ? -26.086 -6.219 38.870 1.00 97.19 98 PRO A C 1
ATOM 817 O O . PRO A 1 98 ? -26.192 -6.180 37.647 1.00 97.19 98 PRO A O 1
ATOM 820 N N . ASP A 1 99 ? -24.935 -6.509 39.485 1.00 95.81 99 ASP A N 1
ATOM 821 C CA . ASP A 1 99 ? -23.626 -6.613 38.813 1.00 95.81 99 ASP A CA 1
ATOM 822 C C . ASP A 1 99 ? -23.646 -7.466 37.535 1.00 95.81 99 ASP A C 1
ATOM 824 O O . ASP A 1 99 ? -23.183 -7.029 36.483 1.00 95.81 99 ASP A O 1
ATOM 828 N N . HIS A 1 100 ? -24.240 -8.662 37.588 1.00 95.25 100 HIS A N 1
ATOM 829 C CA . HIS A 1 100 ? -24.321 -9.546 36.420 1.00 95.25 100 HIS A CA 1
ATOM 830 C C . HIS A 1 100 ? -25.124 -8.923 35.264 1.00 95.25 100 HIS A C 1
ATOM 832 O O . HIS A 1 100 ? -24.739 -9.065 34.105 1.00 95.25 100 HIS A O 1
ATOM 838 N N . LEU A 1 101 ? -26.206 -8.193 35.563 1.00 96.19 101 LEU A N 1
ATOM 839 C CA . LEU A 1 101 ? -26.969 -7.455 34.555 1.00 96.19 101 LEU A CA 1
ATOM 840 C C . LEU A 1 101 ? -26.198 -6.229 34.073 1.00 96.19 101 LEU A C 1
ATOM 842 O O . LEU A 1 101 ? -26.200 -5.962 32.877 1.00 96.19 101 LEU A O 1
ATOM 846 N N . GLY A 1 102 ? -25.499 -5.525 34.967 1.00 96.56 102 GLY A N 1
ATOM 847 C CA . GLY A 1 102 ? -24.606 -4.420 34.621 1.00 96.56 102 GLY A CA 1
ATOM 848 C C . GLY A 1 102 ? -23.605 -4.819 33.545 1.00 96.56 102 GLY A C 1
ATOM 849 O O . GLY A 1 102 ? -23.512 -4.141 32.525 1.00 96.56 102 GLY A O 1
ATOM 850 N N . ALA A 1 103 ? -22.917 -5.946 33.745 1.00 95.19 103 ALA A N 1
ATOM 851 C CA . ALA A 1 103 ? -21.904 -6.453 32.820 1.00 95.19 103 ALA A CA 1
ATOM 852 C C . ALA A 1 103 ? -22.502 -6.853 31.463 1.00 95.19 103 ALA A C 1
ATOM 854 O O . ALA A 1 103 ? -21.963 -6.495 30.412 1.00 95.19 103 ALA A O 1
ATOM 855 N N . VAL A 1 104 ? -23.635 -7.566 31.476 1.00 96.81 104 VAL A N 1
ATOM 856 C CA . VAL A 1 104 ? -24.332 -7.983 30.250 1.00 96.81 104 VAL A CA 1
ATOM 857 C C . VAL A 1 104 ? -24.832 -6.769 29.469 1.00 96.81 104 VAL A C 1
ATOM 859 O O . VAL A 1 104 ? -24.612 -6.687 28.262 1.00 96.81 104 VAL A O 1
ATOM 862 N N . VAL A 1 105 ? -25.462 -5.803 30.142 1.00 96.81 105 VAL A N 1
ATOM 863 C CA . VAL A 1 105 ? -26.024 -4.607 29.504 1.00 96.81 105 VAL A CA 1
ATOM 864 C C . VAL A 1 105 ? -24.922 -3.715 28.941 1.00 96.81 105 VAL A C 1
ATOM 866 O O . VAL A 1 105 ? -25.025 -3.311 27.785 1.00 96.81 105 VAL A O 1
ATOM 869 N N . SER A 1 106 ? -23.850 -3.436 29.692 1.00 96.50 106 SER A N 1
ATOM 870 C CA . SER A 1 106 ? -22.734 -2.632 29.174 1.00 96.50 106 SER A CA 1
ATOM 871 C C . SER A 1 106 ? -22.074 -3.297 27.969 1.00 96.50 106 SER A C 1
ATOM 873 O O . SER A 1 106 ? -21.830 -2.633 26.966 1.00 96.50 106 SER A O 1
ATOM 875 N N . GLY A 1 107 ? -21.833 -4.612 28.039 1.00 95.94 107 GLY A N 1
ATOM 876 C CA . GLY A 1 107 ? -21.243 -5.370 26.938 1.00 95.94 107 GLY A CA 1
ATOM 877 C C . GLY A 1 107 ? -22.125 -5.349 25.690 1.00 95.94 107 GLY A C 1
ATOM 878 O O . GLY A 1 107 ? -21.641 -5.034 24.605 1.00 95.94 107 GLY A O 1
ATOM 879 N N . ALA A 1 108 ? -23.426 -5.611 25.847 1.00 96.50 108 ALA A N 1
ATOM 880 C CA . ALA A 1 108 ? -24.382 -5.590 24.745 1.00 96.50 108 ALA A CA 1
ATOM 881 C C . ALA A 1 108 ? -24.509 -4.192 24.122 1.00 96.50 108 ALA A C 1
ATOM 883 O O . ALA A 1 108 ? -24.438 -4.064 22.902 1.00 96.50 108 ALA A O 1
ATOM 884 N N . LEU A 1 109 ? -24.642 -3.138 24.934 1.00 95.94 109 LEU A N 1
ATOM 885 C CA . LEU A 1 109 ? -24.728 -1.762 24.437 1.00 95.94 109 LEU A CA 1
ATOM 886 C C . LEU A 1 109 ? -23.477 -1.377 23.650 1.00 95.94 109 LEU A C 1
ATOM 888 O O . LEU A 1 109 ? -23.596 -0.903 22.524 1.00 95.94 109 LEU A O 1
ATOM 892 N N . CYS A 1 110 ? -22.287 -1.617 24.202 1.00 96.00 110 CYS A N 1
ATOM 893 C CA . CYS A 1 110 ? -21.039 -1.306 23.514 1.00 96.00 110 CYS A CA 1
ATOM 894 C C . CYS A 1 110 ? -20.887 -2.117 22.221 1.00 96.00 110 CYS A C 1
ATOM 896 O O . CYS A 1 110 ? -20.460 -1.551 21.220 1.00 96.00 110 CYS A O 1
ATOM 898 N N . LEU A 1 111 ? -21.284 -3.394 22.199 1.00 95.44 111 LEU A N 1
ATOM 899 C CA . LEU A 1 111 ? -21.203 -4.245 21.009 1.00 95.44 111 LEU A CA 1
ATOM 900 C C . LEU A 1 111 ? -22.193 -3.822 19.910 1.00 95.44 111 LEU A C 1
ATOM 902 O O . LEU A 1 111 ? -21.820 -3.719 18.745 1.00 95.44 111 LEU A O 1
ATOM 906 N N . PHE A 1 112 ? -23.452 -3.549 20.243 1.00 95.38 112 PHE A N 1
ATOM 907 C CA . PHE A 1 112 ? -24.441 -3.198 19.220 1.00 95.38 112 PHE A CA 1
ATOM 908 C C . PHE A 1 112 ? -24.312 -1.749 18.749 1.00 95.38 112 PHE A C 1
ATOM 910 O O . PHE A 1 112 ? -24.436 -1.488 17.555 1.00 95.38 112 PHE A O 1
ATOM 917 N N . LEU A 1 113 ? -24.023 -0.807 19.651 1.00 94.19 113 LEU A N 1
ATOM 918 C CA . LEU A 1 113 ? -23.936 0.610 19.293 1.00 94.19 113 LEU A CA 1
ATOM 919 C C . LEU A 1 113 ? -22.625 0.968 18.591 1.00 94.19 113 LEU A C 1
ATOM 921 O O . LEU A 1 113 ? -22.606 1.919 17.818 1.00 94.19 113 LEU A O 1
ATOM 925 N N . VAL A 1 114 ? -21.532 0.238 18.838 1.00 93.75 114 VAL A N 1
ATOM 926 C CA . VAL A 1 114 ? -20.238 0.535 18.206 1.00 93.75 114 VAL A CA 1
ATOM 927 C C . VAL A 1 114 ? -20.009 -0.367 16.984 1.00 93.75 114 VAL A C 1
ATOM 929 O O . VAL A 1 114 ? -20.289 0.091 15.873 1.00 93.75 114 VAL A O 1
ATOM 932 N N . PRO A 1 115 ? -19.553 -1.631 17.101 1.00 93.81 115 PRO A N 1
ATOM 933 C CA . PRO A 1 115 ? -19.344 -2.469 15.925 1.00 93.81 115 PRO A CA 1
ATOM 934 C C . PRO A 1 115 ? -20.640 -2.879 15.218 1.00 93.81 115 PRO A C 1
ATOM 936 O O . PRO A 1 115 ? -20.599 -3.070 14.010 1.00 93.81 115 PRO A O 1
ATOM 939 N N . GLY A 1 116 ? -21.787 -2.961 15.903 1.00 95.19 116 GLY A N 1
ATOM 940 C CA . GLY A 1 116 ? -23.069 -3.261 15.253 1.00 95.19 116 GLY A CA 1
ATOM 941 C C . GLY A 1 116 ? -23.506 -2.185 14.251 1.00 95.19 116 GLY A C 1
ATOM 942 O O . GLY A 1 116 ? -23.845 -2.514 13.116 1.00 95.19 116 GLY A O 1
ATOM 943 N N . ILE A 1 117 ? -23.421 -0.902 14.625 1.00 94.19 117 ILE A N 1
ATOM 944 C CA . ILE A 1 117 ? -23.689 0.210 13.697 1.00 94.19 117 ILE A CA 1
ATOM 945 C C . ILE A 1 117 ? -22.642 0.241 12.584 1.00 94.19 117 ILE A C 1
ATOM 947 O O . ILE A 1 117 ? -23.008 0.365 11.422 1.00 94.19 117 ILE A O 1
ATOM 951 N N . MET A 1 118 ? -21.354 0.065 12.907 1.00 92.25 118 MET A N 1
ATOM 952 C CA . MET A 1 118 ? -20.317 0.005 11.871 1.00 92.25 118 MET A CA 1
ATOM 953 C C . MET A 1 118 ? -20.562 -1.131 10.875 1.00 92.25 118 MET A C 1
ATOM 955 O O . MET A 1 118 ? -20.358 -0.927 9.686 1.00 92.25 118 MET A O 1
ATOM 959 N N . ALA A 1 119 ? -21.019 -2.298 11.328 1.00 93.00 119 ALA A N 1
ATOM 960 C CA . ALA A 1 119 ? -21.371 -3.394 10.438 1.00 93.00 119 ALA A CA 1
ATOM 961 C C . ALA A 1 119 ? -22.574 -3.034 9.559 1.00 93.00 119 ALA A C 1
ATOM 963 O O . ALA A 1 119 ? -22.491 -3.216 8.354 1.00 93.00 119 ALA A O 1
ATOM 964 N N . ASN A 1 120 ? -23.653 -2.490 10.130 1.00 92.38 120 ASN A N 1
ATOM 965 C CA . ASN A 1 120 ? -24.851 -2.120 9.369 1.00 92.38 120 ASN A CA 1
ATOM 966 C C . ASN A 1 120 ? -24.566 -1.056 8.301 1.00 92.38 120 ASN A C 1
ATOM 968 O O . ASN A 1 120 ? -25.012 -1.195 7.170 1.00 92.38 120 ASN A O 1
ATOM 972 N N . GLU A 1 121 ? -23.819 -0.016 8.667 1.00 91.19 121 GLU A N 1
ATOM 973 C CA . GLU A 1 121 ? -23.522 1.102 7.772 1.00 91.19 121 GLU A CA 1
ATOM 974 C C . GLU A 1 121 ? -22.486 0.750 6.696 1.00 91.19 121 GLU A C 1
ATOM 976 O O . GLU A 1 121 ? -22.491 1.380 5.654 1.00 91.19 121 GLU A O 1
ATOM 981 N N . ASN A 1 122 ? -21.594 -0.223 6.931 1.00 91.25 122 ASN A N 1
ATOM 982 C CA . ASN A 1 122 ? -20.523 -0.552 5.977 1.00 91.25 122 ASN A CA 1
ATOM 983 C C . ASN A 1 122 ? -20.744 -1.850 5.187 1.00 91.25 122 ASN A C 1
ATOM 985 O O . ASN A 1 122 ? -19.857 -2.285 4.451 1.00 91.25 122 ASN A O 1
ATOM 989 N N . TRP A 1 123 ? -21.845 -2.575 5.401 1.00 88.50 123 TRP A N 1
ATOM 990 C CA . TRP A 1 123 ? -21.971 -3.912 4.808 1.00 88.50 123 TRP A CA 1
ATOM 991 C C . TRP A 1 123 ? -22.164 -3.860 3.289 1.00 88.50 123 TRP A C 1
ATOM 993 O O . TRP A 1 123 ? -21.632 -4.700 2.563 1.00 88.50 123 TRP A O 1
ATOM 1003 N N . ASP A 1 124 ? -22.939 -2.896 2.798 1.00 86.19 124 ASP A N 1
ATOM 1004 C CA . ASP A 1 124 ? -23.345 -2.805 1.395 1.00 86.19 124 ASP A CA 1
ATOM 1005 C C . ASP A 1 124 ? -22.384 -1.978 0.524 1.00 86.19 124 ASP A C 1
ATOM 1007 O O . ASP A 1 124 ? -22.323 -2.184 -0.694 1.00 86.19 124 ASP A O 1
ATOM 1011 N N . ASP A 1 125 ? -21.628 -1.054 1.115 1.00 85.69 125 ASP A N 1
ATOM 1012 C CA . ASP A 1 125 ? -20.679 -0.186 0.418 1.00 85.69 125 ASP A CA 1
ATOM 1013 C C . ASP A 1 125 ? -19.251 -0.771 0.348 1.00 85.69 125 ASP A C 1
ATOM 1015 O O . ASP A 1 125 ? -18.506 -0.477 -0.601 1.00 85.69 125 ASP A O 1
ATOM 1019 N N . HIS A 1 126 ? -18.896 -1.671 1.274 1.00 88.12 126 HIS A N 1
ATOM 1020 C CA . HIS A 1 126 ? -17.682 -2.488 1.224 1.00 88.12 126 HIS A CA 1
ATOM 1021 C C . HIS A 1 126 ? -17.816 -3.757 0.381 1.00 88.12 126 HIS A C 1
ATOM 1023 O O . HIS A 1 126 ? -16.802 -4.419 0.130 1.00 88.12 126 HIS A O 1
ATOM 1029 N N . ASP A 1 127 ? -19.006 -4.074 -0.133 1.00 86.69 127 ASP A N 1
ATOM 1030 C CA . ASP A 1 127 ? -19.137 -5.121 -1.138 1.00 86.69 127 ASP A CA 1
ATOM 1031 C C . ASP A 1 127 ? -18.436 -4.700 -2.445 1.00 86.69 127 ASP A C 1
ATOM 1033 O O . ASP A 1 127 ? -18.779 -3.718 -3.118 1.00 86.69 127 ASP A O 1
ATOM 1037 N N . ARG A 1 128 ? -17.398 -5.460 -2.805 1.00 88.00 128 ARG A N 1
ATOM 1038 C CA . ARG A 1 128 ? -16.626 -5.291 -4.043 1.00 88.00 128 ARG A CA 1
ATOM 1039 C C . ARG A 1 128 ? -16.843 -6.435 -5.033 1.00 88.00 128 ARG A C 1
ATOM 1041 O O . ARG A 1 128 ? -16.163 -6.453 -6.055 1.00 88.00 128 ARG A O 1
ATOM 1048 N N . SER A 1 129 ? -17.786 -7.343 -4.772 1.00 89.56 129 SER A N 1
ATOM 1049 C CA . SER A 1 129 ? -18.051 -8.535 -5.590 1.00 89.56 129 SER A CA 1
ATOM 1050 C C . SER A 1 129 ? -18.295 -8.219 -7.069 1.00 89.56 129 SER A C 1
ATOM 1052 O O . SER A 1 129 ? -17.819 -8.946 -7.930 1.00 89.56 129 SER A O 1
ATOM 1054 N N . GLY A 1 130 ? -18.960 -7.100 -7.376 1.00 89.25 130 GLY A N 1
ATOM 1055 C CA . GLY A 1 130 ? -19.231 -6.652 -8.747 1.00 89.25 130 GLY A CA 1
ATOM 1056 C C . GLY A 1 130 ? -18.158 -5.763 -9.393 1.00 89.25 130 GLY A C 1
ATOM 1057 O O . GLY A 1 130 ? -18.410 -5.185 -10.451 1.00 89.25 130 GLY A O 1
ATOM 1058 N N . ARG A 1 131 ? -16.989 -5.561 -8.767 1.00 90.25 131 ARG A N 1
ATOM 1059 C CA . ARG A 1 131 ? -15.964 -4.617 -9.255 1.00 90.25 131 ARG A CA 1
ATOM 1060 C C . ARG A 1 131 ? -14.913 -5.314 -10.120 1.00 90.25 131 ARG A C 1
ATOM 1062 O O . ARG A 1 131 ? -13.812 -5.596 -9.660 1.00 90.25 131 ARG A O 1
ATOM 1069 N N . TYR A 1 132 ? -15.233 -5.511 -11.396 1.00 94.12 132 TYR A N 1
ATOM 1070 C CA . TYR A 1 132 ? -14.358 -6.216 -12.344 1.00 94.12 132 TYR A CA 1
ATOM 1071 C C . TYR A 1 132 ? -13.459 -5.314 -13.192 1.00 94.12 132 TYR A C 1
ATOM 1073 O O . TYR A 1 132 ? -12.560 -5.816 -13.851 1.00 94.12 132 TYR A O 1
ATOM 1081 N N . THR A 1 133 ? -13.630 -3.988 -13.155 1.00 95.19 133 THR A N 1
ATOM 1082 C CA . THR A 1 133 ? -12.945 -3.053 -14.069 1.00 95.19 133 THR A CA 1
ATOM 1083 C C . THR A 1 133 ? -11.433 -3.267 -14.159 1.00 95.19 133 THR A C 1
ATOM 1085 O O . THR A 1 133 ? -10.906 -3.370 -15.259 1.00 95.19 133 THR A O 1
ATOM 1088 N N . ALA A 1 134 ? -10.730 -3.362 -13.026 1.00 94.75 134 ALA A N 1
ATOM 1089 C CA . ALA A 1 134 ? -9.279 -3.558 -13.028 1.00 94.75 134 ALA A CA 1
ATOM 1090 C C . ALA A 1 134 ? -8.885 -4.906 -13.658 1.00 94.75 134 ALA A C 1
ATOM 1092 O O . ALA A 1 134 ? -7.998 -4.964 -14.508 1.00 94.75 134 ALA A O 1
ATOM 1093 N N . ARG A 1 135 ? -9.597 -5.972 -13.280 1.00 95.06 135 ARG A N 1
ATOM 1094 C CA . ARG A 1 135 ? -9.392 -7.331 -13.786 1.00 95.06 135 ARG A CA 1
ATOM 1095 C C . ARG A 1 135 ? -9.691 -7.428 -15.283 1.00 95.06 135 ARG A C 1
ATOM 1097 O O . ARG A 1 135 ? -8.900 -8.000 -16.023 1.00 95.06 135 ARG A O 1
ATOM 1104 N N . ASP A 1 136 ? -10.793 -6.850 -15.748 1.00 96.56 136 ASP A N 1
ATOM 1105 C CA . ASP A 1 136 ? -11.211 -6.924 -17.151 1.00 96.56 136 ASP A CA 1
ATOM 1106 C C . ASP A 1 136 ? -10.331 -6.058 -18.059 1.00 96.56 136 ASP A C 1
ATOM 1108 O O . ASP A 1 136 ? -10.033 -6.454 -19.185 1.00 96.56 136 ASP A O 1
ATOM 1112 N N . ILE A 1 137 ? -9.848 -4.907 -17.574 1.00 96.44 137 ILE A N 1
ATOM 1113 C CA . ILE A 1 137 ? -8.821 -4.127 -18.281 1.00 96.44 137 ILE A CA 1
ATOM 1114 C C . ILE A 1 137 ? -7.549 -4.964 -18.441 1.00 96.44 137 ILE A C 1
ATOM 1116 O O . ILE A 1 137 ? -7.031 -5.057 -19.553 1.00 96.44 137 ILE A O 1
ATOM 1120 N N . ALA A 1 138 ? -7.085 -5.621 -17.373 1.00 97.75 138 ALA A N 1
ATOM 1121 C CA . ALA A 1 138 ? -5.922 -6.501 -17.436 1.00 97.75 138 ALA A CA 1
ATOM 1122 C C . ALA A 1 138 ? -6.120 -7.664 -18.416 1.00 97.75 138 ALA A C 1
ATOM 1124 O O . ALA A 1 138 ? -5.264 -7.903 -19.268 1.00 97.75 138 ALA A O 1
ATOM 1125 N N . TYR A 1 139 ? -7.274 -8.336 -18.352 1.00 98.00 139 TYR A N 1
ATOM 1126 C CA . TYR A 1 139 ? -7.647 -9.389 -19.294 1.00 98.00 139 TYR A CA 1
ATOM 1127 C C . TYR A 1 139 ? -7.580 -8.889 -20.742 1.00 98.00 139 TYR A C 1
ATOM 1129 O O . TYR A 1 139 ? -6.972 -9.541 -21.591 1.00 98.00 139 TYR A O 1
ATOM 1137 N N . ASN A 1 140 ? -8.166 -7.726 -21.031 1.00 97.62 140 ASN A N 1
ATOM 1138 C CA . ASN A 1 140 ? -8.187 -7.163 -22.378 1.00 97.62 140 ASN A CA 1
ATOM 1139 C C . ASN A 1 140 ? -6.789 -6.762 -22.860 1.00 97.62 140 ASN A C 1
ATOM 1141 O O . ASN A 1 140 ? -6.456 -7.022 -24.015 1.00 97.62 140 ASN A O 1
ATOM 1145 N N . TYR A 1 141 ? -5.961 -6.172 -21.995 1.00 96.94 141 TYR A N 1
ATOM 1146 C CA . TYR A 1 141 ? -4.580 -5.812 -22.326 1.00 96.94 141 TYR A CA 1
ATOM 1147 C C . TYR A 1 141 ? -3.777 -7.053 -22.700 1.00 96.94 141 TYR A C 1
ATOM 1149 O O . TYR A 1 141 ? -3.241 -7.127 -23.804 1.00 96.94 141 TYR A O 1
ATOM 1157 N N . LEU A 1 142 ? -3.770 -8.055 -21.819 1.00 98.12 142 LEU A N 1
ATOM 1158 C CA . LEU A 1 142 ? -3.029 -9.292 -22.029 1.00 98.12 142 LEU A CA 1
ATOM 1159 C C . LEU A 1 142 ? -3.503 -10.036 -23.283 1.00 98.12 142 LEU A C 1
ATOM 1161 O O . LEU A 1 142 ? -2.682 -10.467 -24.087 1.00 98.12 142 LEU A O 1
ATOM 1165 N N . ASN A 1 143 ? -4.818 -10.166 -23.492 1.00 98.12 143 ASN A N 1
ATOM 1166 C CA . ASN A 1 143 ? -5.353 -10.887 -24.651 1.00 98.12 143 ASN A CA 1
ATOM 1167 C C . ASN A 1 143 ? -5.183 -10.137 -25.978 1.00 98.12 143 ASN A C 1
ATOM 1169 O O . ASN A 1 143 ? -5.185 -10.778 -27.026 1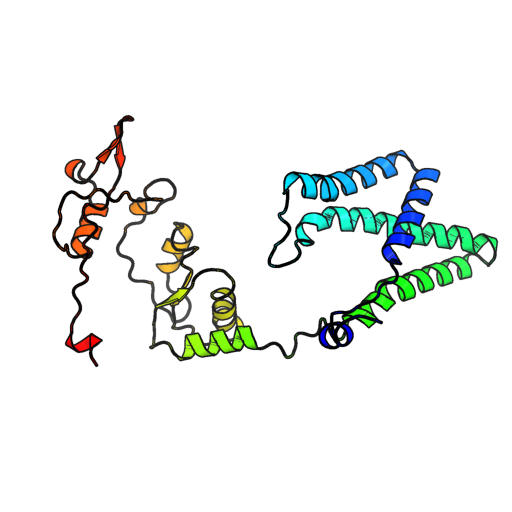.00 98.12 143 ASN A O 1
ATOM 1173 N N . SER A 1 144 ? -4.974 -8.819 -25.944 1.00 97.31 144 SER A N 1
ATOM 1174 C CA . SER A 1 144 ? -4.664 -8.025 -27.140 1.00 97.31 144 SER A CA 1
ATOM 1175 C C . SER A 1 144 ? -3.189 -8.110 -27.550 1.00 97.31 144 SER A C 1
ATOM 1177 O O . SER A 1 144 ? -2.826 -7.680 -28.644 1.00 97.31 144 SER A O 1
ATOM 1179 N N . CYS A 1 145 ? -2.320 -8.656 -26.697 1.00 97.50 145 CYS A N 1
ATOM 1180 C CA . CYS A 1 145 ? -0.909 -8.829 -27.010 1.00 97.50 145 CYS A CA 1
ATOM 1181 C C . CYS A 1 145 ? -0.667 -10.015 -27.955 1.00 97.50 145 CYS A C 1
ATOM 1183 O O . CYS A 1 145 ? -1.275 -11.080 -27.811 1.00 97.50 145 CYS A O 1
ATOM 1185 N N . ALA A 1 146 ? 0.308 -9.870 -28.859 1.00 95.62 146 ALA A N 1
ATOM 1186 C CA . ALA A 1 146 ? 0.850 -10.994 -29.623 1.00 95.62 146 ALA A CA 1
ATOM 1187 C C . ALA A 1 146 ? 1.426 -12.085 -28.685 1.00 95.62 146 ALA A C 1
ATOM 1189 O O . ALA A 1 146 ? 1.763 -11.780 -27.535 1.00 95.62 146 ALA A O 1
ATOM 1190 N N . PRO A 1 147 ? 1.546 -13.348 -29.135 1.00 95.44 147 PRO A N 1
ATOM 1191 C CA . PRO A 1 147 ? 2.181 -14.401 -28.342 1.00 95.44 147 PRO A CA 1
ATOM 1192 C C . PRO A 1 147 ? 3.604 -14.018 -27.908 1.00 95.44 147 PRO A C 1
ATOM 1194 O O . PRO A 1 147 ? 4.376 -13.518 -28.729 1.00 95.44 147 PRO A O 1
ATOM 1197 N N . ASN A 1 148 ? 3.956 -14.267 -26.643 1.00 94.38 148 ASN A N 1
ATOM 1198 C CA . ASN A 1 148 ? 5.251 -13.916 -26.032 1.00 94.38 148 ASN A CA 1
ATOM 1199 C C . ASN A 1 148 ? 5.616 -12.418 -26.101 1.00 94.38 148 ASN A C 1
ATOM 1201 O O . ASN A 1 148 ? 6.795 -12.056 -26.086 1.00 94.38 148 ASN A O 1
ATOM 1205 N N . ALA A 1 149 ? 4.627 -11.527 -26.211 1.00 96.69 149 ALA A N 1
ATOM 1206 C CA . ALA A 1 149 ? 4.883 -10.091 -26.214 1.00 96.69 149 ALA A CA 1
ATOM 1207 C C . ALA A 1 149 ? 5.473 -9.610 -24.880 1.00 96.69 149 ALA A C 1
ATOM 1209 O O . ALA A 1 149 ? 5.227 -10.188 -23.823 1.00 96.69 149 ALA A O 1
ATOM 1210 N N . ILE A 1 150 ? 6.188 -8.487 -24.935 1.00 97.25 150 ILE A N 1
ATOM 1211 C CA . ILE A 1 150 ? 6.604 -7.728 -23.755 1.00 97.25 150 ILE A CA 1
ATOM 1212 C C . ILE A 1 150 ? 5.673 -6.522 -23.638 1.00 97.25 150 ILE A C 1
ATOM 1214 O O . ILE A 1 150 ? 5.650 -5.664 -24.522 1.00 97.25 150 ILE A O 1
ATOM 1218 N N . LEU A 1 151 ? 4.896 -6.472 -22.561 1.00 97.12 151 LEU A N 1
ATOM 1219 C CA . LEU A 1 151 ? 3.975 -5.392 -22.239 1.00 97.12 151 LEU A CA 1
ATOM 1220 C C . LEU A 1 151 ? 4.611 -4.478 -21.190 1.00 97.12 151 LEU A C 1
ATOM 1222 O O . LEU A 1 151 ? 4.821 -4.881 -20.046 1.00 97.12 151 LEU A O 1
ATOM 1226 N N . PHE A 1 152 ? 4.905 -3.240 -21.581 1.00 97.19 152 PHE A N 1
ATOM 1227 C CA . PHE A 1 152 ? 5.436 -2.229 -20.672 1.00 97.19 152 PHE A CA 1
ATOM 1228 C C . PHE A 1 152 ? 4.306 -1.490 -19.952 1.00 97.19 152 PHE A C 1
ATOM 1230 O O . PHE A 1 152 ? 3.363 -1.023 -20.591 1.00 97.19 152 PHE A O 1
ATOM 1237 N N . THR A 1 153 ? 4.439 -1.349 -18.638 1.00 96.50 153 THR A N 1
ATOM 1238 C CA . THR A 1 153 ? 3.509 -0.629 -17.758 1.00 96.50 153 THR A CA 1
ATOM 1239 C C . THR A 1 153 ? 4.225 0.440 -16.946 1.00 96.50 153 THR A C 1
ATOM 1241 O O . THR A 1 153 ? 5.455 0.480 -16.884 1.00 96.50 153 THR A O 1
ATOM 1244 N N . ASN A 1 154 ? 3.464 1.338 -16.327 1.00 91.62 154 ASN A N 1
ATOM 1245 C CA . ASN A 1 154 ? 3.980 2.479 -15.593 1.00 91.62 154 ASN A CA 1
ATOM 1246 C C . ASN A 1 154 ? 3.257 2.655 -14.248 1.00 91.62 154 ASN A C 1
ATOM 1248 O O . ASN A 1 154 ? 2.396 3.526 -14.089 1.00 91.62 154 ASN A O 1
ATOM 1252 N N . GLY A 1 155 ? 3.692 1.865 -13.263 1.00 89.88 155 GLY A N 1
ATOM 1253 C CA . GLY A 1 155 ? 3.274 1.978 -11.867 1.00 89.88 155 GLY A CA 1
ATOM 1254 C C . GLY A 1 155 ? 2.304 0.895 -11.403 1.00 89.88 155 GLY A C 1
ATOM 1255 O O . GLY A 1 155 ? 2.097 -0.127 -12.045 1.00 89.88 155 GLY A O 1
ATOM 1256 N N . ASP A 1 156 ? 1.742 1.094 -10.217 1.00 92.56 156 ASP A N 1
ATOM 1257 C CA . ASP A 1 156 ? 0.997 0.039 -9.523 1.00 92.56 156 ASP A CA 1
ATOM 1258 C C . ASP A 1 156 ? -0.385 -0.220 -10.144 1.00 92.56 156 ASP A C 1
ATOM 1260 O O . ASP A 1 156 ? -0.832 -1.362 -10.235 1.00 92.56 156 ASP A O 1
ATOM 1264 N N . ASN A 1 157 ? -1.066 0.838 -10.597 1.00 90.44 157 ASN A N 1
ATOM 1265 C CA . ASN A 1 157 ? -2.469 0.768 -11.024 1.00 90.44 157 ASN A CA 1
ATOM 1266 C C . ASN A 1 157 ? -2.683 0.017 -12.345 1.00 90.44 157 ASN A C 1
ATOM 1268 O O . ASN A 1 157 ? -3.764 -0.529 -12.551 1.00 90.44 157 ASN A O 1
ATOM 1272 N N . ASP A 1 158 ? -1.696 0.009 -13.239 1.00 90.44 158 ASP A N 1
ATOM 1273 C CA . ASP A 1 158 ? -1.737 -0.741 -14.495 1.00 90.44 158 ASP A CA 1
ATOM 1274 C C . ASP A 1 158 ? -0.976 -2.072 -14.398 1.00 90.44 158 ASP A C 1
ATOM 1276 O O . ASP A 1 158 ? -1.375 -3.039 -15.040 1.00 90.44 158 ASP A O 1
ATOM 1280 N N . THR A 1 159 ? 0.051 -2.168 -13.548 1.00 96.75 159 THR A N 1
ATOM 1281 C CA . THR A 1 159 ? 0.832 -3.402 -13.364 1.00 96.75 159 THR A CA 1
ATOM 1282 C C . THR A 1 159 ? 0.121 -4.437 -12.494 1.00 96.75 159 THR A C 1
ATOM 1284 O O . THR A 1 159 ? 0.026 -5.602 -12.881 1.00 96.75 159 THR A O 1
ATOM 1287 N N . PHE A 1 160 ? -0.381 -4.058 -11.314 1.00 96.88 160 PHE A N 1
ATOM 1288 C CA . PHE A 1 160 ? -0.916 -5.037 -10.359 1.00 96.88 160 PHE A CA 1
ATOM 1289 C C . PHE A 1 160 ? -2.134 -5.805 -10.875 1.00 96.88 160 PHE A C 1
ATOM 1291 O O . PHE A 1 160 ? -2.194 -7.010 -10.626 1.00 96.88 160 PHE A O 1
ATOM 1298 N N . PRO A 1 161 ? -3.078 -5.196 -11.619 1.00 97.44 161 PRO A N 1
ATOM 1299 C CA . PRO A 1 161 ? -4.165 -5.962 -12.214 1.00 97.44 161 PRO A CA 1
ATOM 1300 C C . PRO A 1 161 ? -3.677 -7.018 -13.216 1.00 97.44 161 PRO A C 1
ATOM 1302 O O . PRO A 1 161 ? -4.238 -8.112 -13.256 1.00 97.44 161 PRO A O 1
ATOM 1305 N N . LEU A 1 162 ? -2.619 -6.727 -13.986 1.00 98.06 162 LEU A N 1
ATOM 1306 C CA . LEU A 1 162 ? -2.019 -7.688 -14.920 1.00 98.06 162 LEU A CA 1
ATOM 1307 C C . LEU A 1 162 ? -1.353 -8.841 -14.175 1.00 98.06 162 LEU A C 1
ATOM 1309 O O . LEU A 1 162 ? -1.601 -9.997 -14.507 1.00 98.06 162 LEU A O 1
ATOM 1313 N N . TRP A 1 163 ? -0.562 -8.540 -13.142 1.00 97.31 163 TRP A N 1
ATOM 1314 C CA . TRP A 1 163 ? 0.045 -9.576 -12.307 1.00 97.31 163 TRP A CA 1
ATOM 1315 C C . TRP A 1 163 ? -1.016 -10.436 -11.635 1.00 97.31 163 TRP A C 1
ATOM 1317 O O . TRP A 1 163 ? -0.914 -11.649 -11.701 1.00 97.31 163 TRP A O 1
ATOM 1327 N N . TYR A 1 164 ? -2.079 -9.852 -11.080 1.00 97.56 164 TYR A N 1
ATOM 1328 C CA . TYR A 1 164 ? -3.199 -10.631 -10.550 1.00 97.56 164 TYR A CA 1
ATOM 1329 C C . TYR A 1 164 ? -3.801 -11.573 -11.607 1.00 97.56 164 TYR A C 1
ATOM 1331 O O . TYR A 1 164 ? -3.970 -12.764 -11.344 1.00 97.56 164 TYR A O 1
ATOM 1339 N N . ALA A 1 165 ? -4.090 -11.064 -12.809 1.00 97.81 165 ALA A N 1
ATOM 1340 C CA . ALA A 1 165 ? -4.665 -11.863 -13.889 1.00 97.81 165 ALA A CA 1
ATOM 1341 C C . ALA A 1 165 ? -3.754 -13.033 -14.311 1.00 97.81 165 ALA A C 1
ATOM 1343 O O . ALA A 1 165 ? -4.254 -14.106 -14.645 1.00 97.81 165 ALA A O 1
ATOM 1344 N N . GLN A 1 166 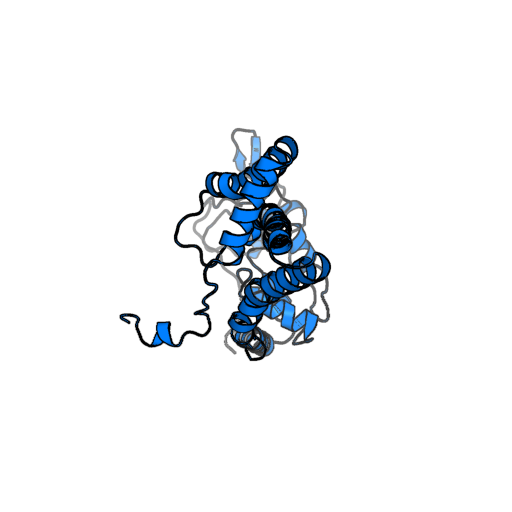? -2.432 -12.857 -14.264 1.00 97.81 166 GLN A N 1
ATOM 1345 C CA . GLN A 1 166 ? -1.466 -13.916 -14.571 1.00 97.81 166 GLN A CA 1
ATOM 1346 C C . GLN A 1 166 ? -1.285 -14.898 -13.404 1.00 97.81 166 GLN A C 1
ATOM 1348 O O . GLN A 1 166 ? -1.429 -16.103 -13.586 1.00 97.81 166 GLN A O 1
ATOM 1353 N N . GLU A 1 167 ? -1.001 -14.383 -12.210 1.00 97.00 167 GLU A N 1
ATOM 1354 C CA . GLU A 1 167 ? -0.626 -15.139 -11.007 1.00 97.00 167 GLU A CA 1
ATOM 1355 C C . GLU A 1 167 ? -1.791 -15.932 -10.411 1.00 97.00 167 GLU A C 1
ATOM 1357 O O . GLU A 1 167 ? -1.615 -17.050 -9.929 1.00 97.00 167 GLU A O 1
ATOM 1362 N N . VAL A 1 168 ? -2.991 -15.348 -10.422 1.00 97.06 168 VAL A N 1
ATOM 1363 C CA . VAL A 1 168 ? -4.170 -15.928 -9.767 1.00 97.06 168 VAL A CA 1
ATOM 1364 C C . VAL A 1 168 ? -5.109 -16.566 -10.780 1.00 97.06 168 VAL A C 1
ATOM 1366 O O . VAL A 1 168 ? -5.594 -17.671 -10.552 1.00 97.06 168 VAL A O 1
ATOM 1369 N N . GLU A 1 169 ? -5.377 -15.883 -11.894 1.00 97.31 169 GLU A N 1
ATOM 1370 C CA . GLU A 1 169 ? -6.328 -16.366 -12.903 1.00 97.31 169 GLU A CA 1
ATOM 1371 C C . GLU A 1 169 ? -5.670 -17.136 -14.063 1.00 97.31 169 GLU A C 1
ATOM 1373 O O . GLU A 1 169 ? -6.382 -17.737 -14.869 1.00 97.31 169 GLU A O 1
ATOM 1378 N N . GLY A 1 170 ? -4.334 -17.161 -14.162 1.00 97.75 170 GLY A N 1
ATOM 1379 C CA . GLY A 1 170 ? -3.610 -17.920 -15.189 1.00 97.75 170 GLY A CA 1
ATOM 1380 C C . GLY A 1 170 ? -3.778 -17.386 -16.617 1.00 97.75 170 GLY A C 1
ATOM 1381 O O . GLY A 1 170 ? -3.596 -18.127 -17.583 1.00 97.75 170 GLY A O 1
ATOM 1382 N N . ILE A 1 171 ? -4.157 -16.119 -16.786 1.00 98.12 171 ILE A N 1
ATOM 1383 C CA . ILE A 1 171 ? -4.449 -15.527 -18.096 1.00 98.12 171 ILE A CA 1
ATOM 1384 C C . ILE A 1 171 ? -3.148 -15.101 -18.778 1.00 98.12 171 ILE A C 1
ATOM 1386 O O . ILE A 1 171 ? -2.442 -14.249 -18.251 1.00 98.12 171 ILE A O 1
ATOM 1390 N N . ARG A 1 172 ? -2.877 -15.609 -19.993 1.00 98.19 172 ARG A N 1
ATOM 1391 C CA . ARG A 1 172 ? -1.779 -15.138 -20.872 1.00 98.19 172 ARG A CA 1
ATOM 1392 C C . ARG A 1 172 ? -0.434 -15.038 -20.141 1.00 98.19 172 ARG A C 1
ATOM 1394 O O . ARG A 1 172 ? 0.240 -14.005 -20.155 1.00 98.19 172 ARG A O 1
ATOM 1401 N N . THR A 1 173 ? -0.043 -16.121 -19.478 1.00 98.06 173 THR A N 1
ATOM 1402 C CA . THR A 1 173 ? 1.233 -16.223 -18.749 1.00 98.06 173 THR A CA 1
ATOM 1403 C C . THR A 1 173 ? 2.455 -16.290 -19.682 1.00 98.06 173 THR A C 1
ATOM 1405 O O . THR A 1 173 ? 3.592 -16.287 -19.210 1.00 98.06 173 THR A O 1
ATOM 1408 N N . ASP A 1 174 ? 2.234 -16.296 -21.003 1.00 98.00 174 ASP A N 1
ATOM 1409 C CA . ASP A 1 174 ? 3.243 -16.102 -22.049 1.00 98.00 174 ASP A CA 1
ATOM 1410 C C . ASP A 1 174 ? 3.701 -14.636 -22.174 1.00 98.00 174 ASP A C 1
ATOM 1412 O O . ASP A 1 174 ? 4.854 -14.361 -22.516 1.00 98.00 174 ASP A O 1
ATOM 1416 N N . VAL A 1 175 ? 2.816 -13.675 -21.887 1.00 98.00 175 VAL A N 1
ATOM 1417 C CA . VAL A 1 175 ? 3.107 -12.240 -22.014 1.00 98.00 175 VAL A CA 1
ATOM 1418 C C . VAL A 1 175 ? 3.991 -11.781 -20.857 1.00 98.00 175 VAL A C 1
ATOM 1420 O O . VAL A 1 175 ? 3.673 -11.989 -19.687 1.00 98.00 175 VAL A O 1
ATOM 1423 N N . ARG A 1 176 ? 5.093 -11.092 -21.160 1.00 97.62 176 ARG A N 1
ATOM 1424 C CA . ARG A 1 176 ? 5.975 -10.522 -20.140 1.00 97.62 176 ARG A CA 1
ATOM 1425 C C . ARG A 1 176 ? 5.517 -9.125 -19.741 1.00 97.62 176 ARG A C 1
ATOM 1427 O O . ARG A 1 176 ? 5.648 -8.199 -20.533 1.00 97.62 176 ARG A O 1
ATOM 1434 N N . VAL A 1 177 ? 5.068 -8.944 -18.504 1.00 97.50 177 VAL A N 1
ATOM 1435 C CA . VAL A 1 177 ? 4.744 -7.613 -17.962 1.00 97.50 177 VAL A CA 1
ATOM 1436 C C . VAL A 1 177 ? 5.993 -6.977 -17.344 1.00 97.50 177 VAL A C 1
ATOM 1438 O O . VAL A 1 177 ? 6.594 -7.557 -16.439 1.00 97.50 177 VAL A O 1
ATOM 1441 N N . VAL A 1 178 ? 6.373 -5.785 -17.814 1.00 97.44 178 VAL A N 1
ATOM 1442 C CA . VAL A 1 178 ? 7.545 -5.026 -17.342 1.00 97.44 178 VAL A CA 1
ATOM 1443 C C . VAL A 1 178 ? 7.106 -3.661 -16.818 1.00 97.44 178 VAL A C 1
ATOM 1445 O O . VAL A 1 178 ? 6.752 -2.775 -17.595 1.00 97.44 178 VAL A O 1
ATOM 1448 N N . ASN A 1 179 ? 7.190 -3.466 -15.502 1.00 97.06 179 ASN A N 1
ATOM 1449 C CA . AS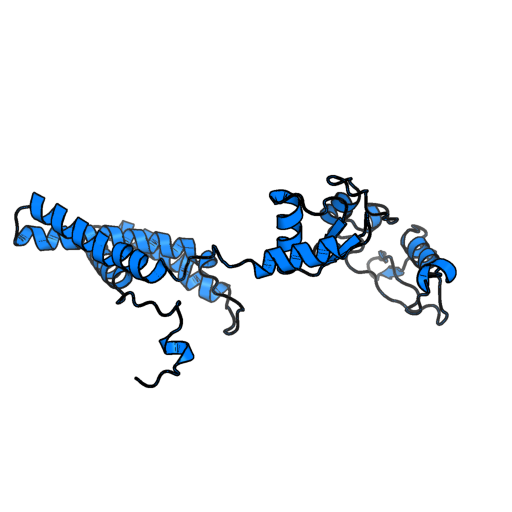N A 1 179 ? 6.902 -2.182 -14.868 1.00 97.06 179 ASN A CA 1
ATOM 1450 C C . ASN A 1 179 ? 8.113 -1.251 -14.973 1.00 97.06 179 ASN A C 1
ATOM 1452 O O . ASN A 1 179 ? 9.139 -1.472 -14.329 1.00 97.06 179 ASN A O 1
ATOM 1456 N N . LEU A 1 180 ? 7.978 -0.174 -15.741 1.00 95.31 180 LEU A N 1
ATOM 1457 C CA . LEU A 1 180 ? 9.044 0.794 -15.995 1.00 95.31 180 LEU A CA 1
ATOM 1458 C C . LEU A 1 180 ? 9.523 1.529 -14.735 1.00 95.31 180 LEU A C 1
ATOM 1460 O O . LEU A 1 180 ? 10.674 1.953 -14.695 1.00 95.31 180 LEU A O 1
ATOM 1464 N N . MET A 1 181 ? 8.687 1.641 -13.697 1.00 93.62 181 MET A N 1
ATOM 1465 C CA . MET A 1 181 ? 9.079 2.243 -12.414 1.00 93.62 181 MET A CA 1
ATOM 1466 C C . MET A 1 181 ? 9.950 1.323 -11.551 1.00 93.62 181 MET A C 1
ATOM 1468 O O . MET A 1 181 ? 10.561 1.797 -10.598 1.00 93.62 181 MET A O 1
ATOM 1472 N N . LEU A 1 182 ? 9.980 0.025 -11.864 1.00 94.31 182 LEU A N 1
ATOM 1473 C CA . LEU A 1 182 ? 10.881 -0.955 -11.252 1.00 94.31 182 LEU A CA 1
ATOM 1474 C C . LEU A 1 182 ? 12.056 -1.286 -12.180 1.00 94.31 182 LEU A C 1
ATOM 1476 O O . LEU A 1 182 ? 13.128 -1.658 -11.710 1.00 94.31 182 LEU A O 1
ATOM 1480 N N . PHE A 1 183 ? 11.884 -1.118 -13.497 1.00 93.88 183 PHE A N 1
ATOM 1481 C CA . PHE A 1 183 ? 12.859 -1.432 -14.553 1.00 93.88 183 PHE A CA 1
ATOM 1482 C C . PHE A 1 183 ? 14.039 -0.451 -14.664 1.00 93.88 183 PHE A C 1
ATOM 1484 O O . PHE A 1 183 ? 14.665 -0.296 -15.708 1.00 93.88 183 PHE A O 1
ATOM 1491 N N . ASN A 1 184 ? 14.355 0.194 -13.552 1.00 90.19 184 ASN A N 1
ATOM 1492 C CA . ASN A 1 184 ? 15.551 0.978 -13.278 1.00 90.19 184 ASN A CA 1
ATOM 1493 C C . ASN A 1 184 ? 16.331 0.430 -12.066 1.00 90.19 184 ASN A C 1
ATOM 1495 O O . ASN A 1 184 ? 17.369 0.986 -11.721 1.00 90.19 184 ASN A O 1
ATOM 1499 N N . THR A 1 185 ? 15.823 -0.616 -11.408 1.00 93.75 185 THR A N 1
ATOM 1500 C CA . THR A 1 185 ? 16.471 -1.292 -10.279 1.00 93.75 185 THR A CA 1
ATOM 1501 C C . THR A 1 185 ? 17.154 -2.571 -10.748 1.00 93.75 185 THR A C 1
ATOM 1503 O O . THR A 1 185 ? 16.626 -3.306 -11.585 1.00 93.75 185 THR A O 1
ATOM 1506 N N . ASP A 1 186 ? 18.335 -2.840 -10.205 1.00 95.06 186 ASP A N 1
ATOM 1507 C CA . ASP A 1 186 ? 19.175 -3.984 -10.558 1.00 95.06 186 ASP A CA 1
ATOM 1508 C C . ASP A 1 186 ? 18.463 -5.329 -10.371 1.00 95.06 186 ASP A C 1
ATOM 1510 O O . ASP A 1 186 ? 18.399 -6.131 -11.305 1.00 95.06 186 ASP A O 1
ATOM 1514 N N . TRP A 1 187 ? 17.839 -5.537 -9.212 1.00 95.69 187 TRP A N 1
ATOM 1515 C CA . TRP A 1 187 ? 17.129 -6.772 -8.885 1.00 95.69 187 TRP A CA 1
ATOM 1516 C C . TRP A 1 187 ? 15.963 -7.056 -9.842 1.00 95.69 187 TRP A C 1
ATOM 1518 O O . TRP A 1 187 ? 15.721 -8.213 -10.189 1.00 95.69 187 TRP A O 1
ATOM 1528 N N . TYR A 1 188 ? 15.241 -6.024 -10.292 1.00 95.81 188 TYR A N 1
ATOM 1529 C CA . TYR A 1 188 ? 14.107 -6.206 -11.197 1.00 95.81 188 TYR A CA 1
ATOM 1530 C C . TYR A 1 188 ? 14.581 -6.448 -12.631 1.00 95.81 188 TYR A C 1
ATOM 1532 O O . TYR A 1 188 ? 14.036 -7.305 -13.327 1.00 95.81 188 TYR A O 1
ATOM 1540 N N . ILE A 1 189 ? 15.645 -5.759 -13.062 1.00 96.19 189 ILE A N 1
ATOM 1541 C CA . ILE A 1 189 ? 16.318 -6.040 -14.337 1.00 96.19 189 ILE A CA 1
ATOM 1542 C C . ILE A 1 189 ? 16.791 -7.500 -14.371 1.00 96.19 189 ILE A C 1
ATOM 1544 O O . ILE A 1 189 ? 16.547 -8.197 -15.358 1.00 96.19 189 ILE A O 1
ATOM 1548 N N . ASP A 1 190 ? 17.404 -7.989 -13.292 1.00 95.75 190 ASP A N 1
ATOM 1549 C CA . ASP A 1 190 ? 17.837 -9.384 -13.168 1.00 95.75 190 ASP A CA 1
ATOM 1550 C C . ASP A 1 190 ? 16.655 -10.359 -13.164 1.00 95.75 190 ASP A C 1
ATOM 1552 O O . ASP A 1 190 ? 16.704 -11.397 -13.826 1.00 95.75 190 ASP A O 1
ATOM 1556 N N . GLN A 1 191 ? 15.551 -10.014 -12.497 1.00 95.94 191 GLN A N 1
ATOM 1557 C CA . GLN A 1 191 ? 14.330 -10.818 -12.532 1.00 95.94 191 GLN A CA 1
ATOM 1558 C C . GLN A 1 191 ? 13.799 -10.983 -13.965 1.00 95.94 191 GLN A C 1
ATOM 1560 O O . GLN A 1 191 ? 13.373 -12.078 -14.339 1.00 95.94 191 GLN A O 1
ATOM 1565 N N . MET A 1 192 ? 13.865 -9.935 -14.793 1.00 96.69 192 MET A N 1
ATOM 1566 C CA . MET A 1 192 ? 13.420 -9.988 -16.191 1.00 96.69 192 MET A CA 1
ATOM 1567 C C . MET A 1 192 ? 14.301 -10.877 -17.081 1.00 96.69 192 MET A C 1
ATOM 1569 O O . MET A 1 192 ? 13.848 -11.310 -18.142 1.00 96.69 192 MET A O 1
ATOM 1573 N N . LYS A 1 193 ? 15.529 -11.200 -16.652 1.00 94.69 193 LYS A N 1
ATOM 1574 C CA . LYS A 1 193 ? 16.424 -12.148 -17.339 1.00 94.69 193 LYS A CA 1
ATOM 1575 C C . LYS A 1 193 ? 16.081 -13.614 -17.059 1.00 94.69 193 LYS A C 1
ATOM 1577 O O . LYS A 1 193 ? 16.655 -14.499 -17.689 1.00 94.69 193 LYS A O 1
ATOM 1582 N N . ASN A 1 194 ? 15.146 -13.883 -16.149 1.00 94.94 194 ASN A N 1
ATOM 1583 C CA . ASN A 1 194 ? 14.685 -15.230 -15.846 1.00 94.94 194 ASN A CA 1
ATOM 1584 C C . ASN A 1 194 ? 13.356 -15.539 -16.546 1.00 94.94 194 ASN A C 1
ATOM 1586 O O . ASN A 1 194 ? 12.484 -14.677 -16.724 1.00 94.94 194 ASN A O 1
ATOM 1590 N N . LYS A 1 195 ? 13.179 -16.810 -16.914 1.00 95.06 195 LYS A N 1
ATOM 1591 C CA . LYS A 1 195 ? 11.893 -17.323 -17.390 1.00 95.06 195 LYS A CA 1
ATOM 1592 C C . LYS A 1 195 ? 10.855 -17.190 -16.270 1.00 95.06 195 LYS A C 1
ATOM 1594 O O . LYS A 1 195 ? 11.154 -17.517 -15.124 1.00 95.06 195 LYS A O 1
ATOM 1599 N N . ALA A 1 196 ? 9.659 -16.714 -16.600 1.00 93.62 196 ALA A N 1
ATOM 1600 C CA . ALA A 1 196 ? 8.534 -16.640 -15.672 1.00 93.62 196 ALA A CA 1
ATOM 1601 C C . ALA A 1 196 ? 7.325 -17.284 -16.342 1.00 93.62 196 ALA A C 1
ATOM 1603 O O . ALA A 1 196 ? 6.890 -16.820 -17.393 1.00 93.62 196 ALA A O 1
ATOM 1604 N N . TYR A 1 197 ? 6.814 -18.365 -15.751 1.00 95.06 197 TYR A N 1
ATOM 1605 C CA . TYR A 1 197 ? 5.762 -19.186 -16.356 1.00 95.06 197 TYR A CA 1
ATOM 1606 C C . TYR A 1 197 ? 6.133 -19.635 -17.780 1.00 95.06 197 TYR A C 1
ATOM 1608 O O . TYR A 1 197 ? 7.167 -20.277 -17.986 1.00 95.06 197 TYR A O 1
ATOM 1616 N N . GLU A 1 198 ? 5.293 -19.296 -18.758 1.00 97.00 198 GLU A N 1
ATOM 1617 C CA . GLU A 1 198 ? 5.495 -19.586 -20.175 1.00 97.00 198 GLU A CA 1
ATOM 1618 C C . GLU A 1 198 ? 6.315 -18.496 -20.879 1.00 97.00 198 GLU A C 1
ATOM 1620 O O . GLU A 1 198 ? 6.880 -18.752 -21.939 1.00 97.00 198 GLU A O 1
ATOM 1625 N N . SER A 1 199 ? 6.449 -17.316 -20.268 1.00 96.62 199 SER A N 1
ATOM 1626 C CA . SER A 1 199 ? 7.169 -16.175 -20.820 1.00 96.62 199 SER A CA 1
ATOM 1627 C C . SER A 1 199 ? 8.685 -16.370 -20.800 1.00 96.62 199 SER A C 1
ATOM 1629 O O . SER A 1 199 ? 9.307 -16.503 -19.738 1.00 96.62 199 SER A O 1
ATOM 1631 N N . GLU A 1 200 ? 9.306 -16.304 -21.976 1.00 94.94 200 GLU A N 1
ATOM 1632 C CA . GLU A 1 200 ? 10.762 -16.327 -22.120 1.00 94.94 200 GLU A CA 1
ATOM 1633 C C . GLU A 1 200 ? 11.443 -15.111 -21.449 1.00 94.94 200 GLU A C 1
ATOM 1635 O O . GLU A 1 200 ? 10.804 -14.077 -21.216 1.00 94.94 200 GLU A O 1
ATOM 1640 N N . PRO A 1 201 ? 12.738 -15.217 -21.093 1.00 95.94 201 PRO A N 1
ATOM 1641 C CA . PRO A 1 201 ? 13.525 -14.084 -20.619 1.00 95.94 201 PRO A CA 1
ATOM 1642 C C . PRO A 1 201 ? 13.458 -12.869 -21.548 1.00 95.94 201 PRO A C 1
ATOM 1644 O O . PRO A 1 201 ? 13.527 -12.998 -22.773 1.00 95.94 201 PRO A O 1
ATOM 1647 N N . VAL A 1 202 ? 13.417 -11.669 -20.969 1.00 95.94 202 VAL A N 1
ATOM 1648 C CA . VAL A 1 202 ? 13.541 -10.429 -21.742 1.00 95.94 202 VAL A CA 1
ATOM 1649 C C . VAL A 1 202 ? 14.942 -10.377 -22.372 1.00 95.94 202 VAL A C 1
ATOM 1651 O O . VAL A 1 202 ? 15.930 -10.580 -21.659 1.00 95.94 202 VAL A O 1
ATOM 1654 N N . PRO A 1 203 ? 15.073 -10.077 -23.681 1.00 92.75 203 PRO A N 1
ATOM 1655 C CA . PRO A 1 203 ? 16.354 -10.083 -24.389 1.00 92.75 203 PRO A CA 1
ATOM 1656 C C . PRO A 1 203 ? 17.193 -8.837 -24.059 1.00 92.75 203 PRO A C 1
ATOM 1658 O O . PRO A 1 203 ? 17.398 -7.943 -24.882 1.00 92.75 203 PRO A O 1
ATOM 1661 N N . LEU A 1 204 ? 17.677 -8.761 -22.822 1.00 92.88 204 LEU A N 1
ATOM 1662 C CA . LEU A 1 204 ? 18.503 -7.664 -22.332 1.00 92.88 204 LEU A CA 1
ATOM 1663 C C . LEU A 1 204 ? 19.965 -7.882 -22.698 1.00 92.88 204 LEU A C 1
ATOM 1665 O O . LEU A 1 204 ? 20.525 -8.953 -22.488 1.00 92.88 204 LEU A O 1
ATOM 1669 N N . SER A 1 205 ? 20.598 -6.833 -23.222 1.00 90.88 205 SER A N 1
ATOM 1670 C CA . SER A 1 205 ? 21.974 -6.919 -23.713 1.00 90.88 205 SER A CA 1
ATOM 1671 C C . SER A 1 205 ? 23.007 -6.291 -22.774 1.00 90.88 205 SER A C 1
ATOM 1673 O O . SER A 1 205 ? 24.199 -6.534 -22.956 1.00 90.88 205 SER A O 1
ATOM 1675 N N . LEU A 1 206 ? 22.584 -5.465 -21.808 1.00 92.19 206 LEU A N 1
ATOM 1676 C CA . LEU A 1 206 ? 23.482 -4.843 -20.833 1.00 92.19 206 LEU A CA 1
ATOM 1677 C C . LEU A 1 206 ? 23.946 -5.875 -19.787 1.00 92.19 206 LEU A C 1
ATOM 1679 O O . LEU A 1 206 ? 23.113 -6.624 -19.253 1.00 92.19 206 LEU A O 1
ATOM 1683 N N . PRO A 1 207 ? 25.258 -5.935 -19.501 1.00 93.31 207 PRO A N 1
ATOM 1684 C CA . PRO A 1 207 ? 25.790 -6.798 -18.458 1.00 93.31 207 PRO A CA 1
ATOM 1685 C C . PRO A 1 207 ? 25.538 -6.175 -17.074 1.00 93.31 207 PRO A C 1
ATOM 1687 O O . PRO A 1 207 ? 25.259 -4.978 -16.973 1.00 93.31 207 PRO A O 1
ATOM 1690 N N . GLN A 1 208 ? 25.561 -6.997 -16.023 1.00 93.94 208 GLN A N 1
ATOM 1691 C CA . GLN A 1 208 ? 25.058 -6.618 -14.697 1.00 93.94 208 GLN A CA 1
ATOM 1692 C C . GLN A 1 208 ? 25.800 -5.420 -14.106 1.00 93.94 208 GLN A C 1
ATOM 1694 O O . GLN A 1 208 ? 25.176 -4.475 -13.630 1.00 93.94 208 GLN A O 1
ATOM 1699 N N . GLU A 1 209 ? 27.120 -5.388 -14.257 1.00 94.06 209 GLU A N 1
ATOM 1700 C CA . GLU A 1 209 ? 27.992 -4.309 -13.801 1.00 94.06 209 GLU A CA 1
ATOM 1701 C C . GLU A 1 209 ? 27.627 -2.931 -14.370 1.00 94.06 209 GLU A C 1
ATOM 1703 O O . GLU A 1 209 ? 28.043 -1.920 -13.818 1.00 94.06 209 GLU A O 1
ATOM 1708 N N . LYS A 1 210 ? 26.844 -2.866 -15.456 1.00 93.88 210 LYS A N 1
ATOM 1709 C CA . LYS A 1 210 ? 26.418 -1.606 -16.074 1.00 93.88 210 LYS A CA 1
ATOM 1710 C C . LYS A 1 210 ? 25.121 -1.043 -15.514 1.00 93.88 210 LYS A C 1
ATOM 1712 O O . LYS A 1 210 ? 24.771 0.056 -15.927 1.00 93.88 210 LYS A O 1
ATOM 1717 N N . TYR A 1 211 ? 24.414 -1.744 -14.631 1.00 93.38 211 TYR A N 1
ATOM 1718 C CA . TYR A 1 211 ? 23.159 -1.258 -14.041 1.00 93.38 211 TYR A CA 1
ATOM 1719 C C . TYR A 1 211 ? 23.019 -1.544 -12.540 1.00 93.38 211 TYR A C 1
ATOM 1721 O O . TYR A 1 211 ? 21.948 -1.310 -11.988 1.00 93.38 211 TYR A O 1
ATOM 1729 N N . LEU A 1 212 ? 24.081 -2.015 -11.875 1.00 93.88 212 LEU A N 1
ATOM 1730 C CA . LEU A 1 212 ? 24.119 -2.085 -10.413 1.00 93.88 212 LEU A CA 1
ATOM 1731 C C . LEU A 1 212 ? 23.888 -0.700 -9.799 1.00 93.88 212 LEU A C 1
ATOM 1733 O O . LEU A 1 212 ? 24.367 0.314 -10.329 1.00 93.88 212 LEU A O 1
ATOM 1737 N N . ASP A 1 213 ? 23.194 -0.682 -8.662 1.00 91.94 213 ASP A N 1
ATOM 1738 C CA . ASP A 1 213 ? 22.956 0.541 -7.904 1.00 91.94 213 ASP A CA 1
ATOM 1739 C C . ASP A 1 213 ? 24.288 1.245 -7.579 1.00 91.94 213 ASP A C 1
ATOM 1741 O O . ASP A 1 213 ? 25.254 0.633 -7.121 1.00 91.94 213 ASP A O 1
ATOM 1745 N N . GLY A 1 214 ? 24.365 2.534 -7.895 1.00 89.56 214 GLY A N 1
ATOM 1746 C CA . GLY A 1 214 ? 25.554 3.380 -7.795 1.00 89.56 214 GLY A CA 1
ATOM 1747 C C . GLY A 1 214 ? 26.393 3.525 -9.074 1.00 89.56 214 GLY A C 1
ATOM 1748 O O . GLY A 1 214 ? 27.222 4.430 -9.118 1.00 89.56 214 GLY A O 1
ATOM 1749 N N . THR A 1 215 ? 26.209 2.701 -10.117 1.00 89.00 215 THR A N 1
ATOM 1750 C CA . THR A 1 215 ? 27.075 2.761 -11.322 1.00 89.00 215 THR A CA 1
ATOM 1751 C C . THR A 1 215 ? 26.506 3.648 -12.429 1.00 89.00 215 THR A C 1
ATOM 1753 O O . THR A 1 215 ? 27.161 4.584 -12.871 1.00 89.00 215 THR A O 1
ATOM 1756 N N . ASN A 1 216 ? 25.282 3.365 -12.879 1.00 90.56 216 ASN A N 1
ATOM 1757 C CA . ASN A 1 216 ? 24.630 4.059 -14.000 1.00 90.56 216 ASN A CA 1
ATOM 1758 C C . ASN A 1 216 ? 23.155 4.350 -13.694 1.00 90.56 216 ASN A C 1
ATOM 1760 O O . ASN A 1 216 ? 22.296 4.271 -14.573 1.00 90.56 216 ASN A O 1
ATOM 1764 N N . ASN A 1 217 ? 22.839 4.720 -12.448 1.00 88.75 217 ASN A N 1
ATOM 1765 C CA . ASN A 1 217 ? 21.487 5.160 -12.074 1.00 88.75 217 ASN A CA 1
ATOM 1766 C C . ASN A 1 217 ? 21.000 6.322 -12.949 1.00 88.75 217 ASN A C 1
ATOM 1768 O O . ASN A 1 217 ? 19.799 6.511 -13.133 1.00 88.75 217 ASN A O 1
ATOM 1772 N N . GLN A 1 218 ? 21.941 7.110 -13.471 1.00 89.12 218 GLN A N 1
ATOM 1773 C CA . GLN A 1 218 ? 21.720 8.133 -14.478 1.00 89.12 218 GLN A CA 1
ATOM 1774 C C . GLN A 1 218 ? 22.880 8.088 -15.471 1.00 89.12 218 GLN A C 1
ATOM 1776 O O . GLN A 1 218 ? 24.038 8.029 -15.066 1.00 89.12 218 GLN A O 1
ATOM 1781 N N . ILE A 1 219 ? 22.574 8.152 -16.767 1.00 91.44 219 ILE A N 1
ATOM 1782 C CA . ILE A 1 219 ? 23.587 8.253 -17.820 1.00 91.44 219 ILE A CA 1
ATOM 1783 C C . ILE A 1 219 ? 23.478 9.641 -18.443 1.00 91.44 219 ILE A C 1
ATOM 1785 O O . ILE A 1 219 ? 22.424 10.031 -18.951 1.00 91.44 219 ILE A O 1
ATOM 1789 N N . TYR A 1 220 ? 24.570 10.401 -18.404 1.00 91.31 220 TYR A N 1
ATOM 1790 C CA . TYR A 1 220 ? 24.581 11.772 -18.901 1.00 91.31 220 TYR A CA 1
ATOM 1791 C C . TYR A 1 220 ? 24.503 11.813 -20.424 1.00 91.31 220 TYR A C 1
ATOM 1793 O O . TYR A 1 220 ? 25.188 11.069 -21.120 1.00 91.31 220 TYR A O 1
ATOM 1801 N N . LEU A 1 221 ? 23.715 12.741 -20.955 1.00 92.88 221 LEU A N 1
ATOM 1802 C CA . LEU A 1 221 ? 23.704 13.050 -22.379 1.00 92.88 221 LEU A CA 1
ATOM 1803 C C . LEU A 1 221 ? 24.721 14.160 -22.662 1.00 92.88 221 LEU A C 1
ATOM 1805 O O . LEU A 1 221 ? 24.512 15.307 -22.268 1.00 92.88 221 LEU A O 1
ATOM 1809 N N . ILE A 1 222 ? 25.812 13.832 -23.356 1.00 91.94 222 ILE A N 1
ATOM 1810 C CA . ILE A 1 222 ? 26.865 14.789 -23.717 1.00 91.94 222 ILE A CA 1
ATOM 1811 C C . ILE A 1 222 ? 27.107 14.696 -25.217 1.00 91.94 222 ILE A C 1
ATOM 1813 O O . ILE A 1 222 ? 27.777 13.797 -25.714 1.00 91.94 222 ILE A O 1
ATOM 1817 N N . GLU A 1 223 ? 26.528 15.646 -25.944 1.00 91.25 223 GLU A N 1
ATOM 1818 C CA . GLU A 1 223 ? 26.528 15.669 -27.404 1.00 91.25 223 GLU A CA 1
ATOM 1819 C C . GLU A 1 223 ? 27.953 15.898 -27.948 1.00 91.25 223 GLU A C 1
ATOM 1821 O O . GLU A 1 223 ? 28.499 17.000 -27.891 1.00 91.25 223 GLU A O 1
ATOM 1826 N N . ARG A 1 224 ? 28.572 14.833 -28.466 1.00 89.81 224 ARG A N 1
ATOM 1827 C CA . ARG A 1 224 ? 29.863 14.846 -29.177 1.00 89.81 224 ARG A CA 1
ATOM 1828 C C . ARG A 1 224 ? 29.684 14.865 -30.690 1.00 89.81 224 ARG A C 1
ATOM 1830 O O . ARG A 1 224 ? 30.567 15.330 -31.405 1.00 89.81 224 ARG A O 1
ATOM 1837 N N . PHE A 1 225 ? 28.538 14.384 -31.162 1.00 86.75 225 PHE A N 1
ATOM 1838 C CA . PHE A 1 225 ? 28.192 14.269 -32.575 1.00 86.75 225 PHE A CA 1
ATOM 1839 C C . PHE A 1 225 ? 26.765 14.765 -32.801 1.00 86.75 225 PHE A C 1
ATOM 1841 O O . PHE A 1 225 ? 25.931 14.672 -31.903 1.00 86.75 225 PHE A O 1
ATOM 1848 N N . LYS A 1 226 ? 26.484 15.266 -34.008 1.00 88.75 226 LYS A N 1
ATOM 1849 C CA . LYS A 1 226 ? 25.156 15.777 -34.397 1.00 88.75 226 LYS A CA 1
ATOM 1850 C C . LYS A 1 226 ? 24.396 14.852 -35.357 1.00 88.75 226 LYS A C 1
ATOM 1852 O O . LYS A 1 226 ? 23.276 15.169 -35.743 1.00 88.75 226 LYS A O 1
ATOM 1857 N N . ASP A 1 227 ? 24.989 13.718 -35.724 1.00 90.75 227 ASP A N 1
ATOM 1858 C CA . ASP A 1 227 ? 24.420 12.764 -36.678 1.00 90.75 227 ASP A CA 1
ATOM 1859 C C . ASP A 1 227 ? 23.575 11.681 -35.996 1.00 90.75 227 ASP A C 1
ATOM 1861 O O . ASP A 1 227 ? 23.756 11.380 -34.813 1.00 90.75 227 ASP A O 1
ATOM 1865 N N . TYR A 1 228 ? 22.685 11.052 -36.773 1.00 93.19 228 TYR A N 1
ATOM 1866 C CA . TYR A 1 228 ? 21.913 9.888 -36.335 1.00 93.19 228 TYR A CA 1
ATOM 1867 C C . TYR A 1 228 ? 22.806 8.651 -36.180 1.00 93.19 228 TYR A C 1
ATOM 1869 O O . TYR A 1 228 ? 23.324 8.119 -37.167 1.00 93.19 228 TYR A O 1
ATOM 1877 N N . ILE A 1 229 ? 22.931 8.146 -34.951 1.00 94.31 229 ILE A N 1
ATOM 1878 C CA . ILE A 1 229 ? 23.728 6.957 -34.626 1.00 94.31 229 ILE A CA 1
ATOM 1879 C C . ILE A 1 229 ? 22.807 5.778 -34.314 1.00 94.31 229 ILE A C 1
ATOM 1881 O O . ILE A 1 229 ? 21.779 5.915 -33.655 1.00 94.31 229 ILE A O 1
ATOM 1885 N N . ASP A 1 230 ? 23.188 4.603 -34.814 1.00 94.62 230 ASP A N 1
ATOM 1886 C CA . ASP A 1 230 ? 22.525 3.340 -34.493 1.00 94.62 230 ASP A CA 1
ATOM 1887 C C . ASP A 1 230 ? 22.547 3.080 -32.980 1.00 94.62 230 ASP A C 1
ATOM 1889 O O . ASP A 1 230 ? 23.615 3.111 -32.358 1.00 94.62 230 ASP A O 1
ATOM 1893 N N . ILE A 1 231 ? 21.381 2.800 -32.398 1.00 93.00 231 ILE A N 1
ATOM 1894 C CA . ILE A 1 231 ? 21.237 2.557 -30.961 1.00 93.00 231 ILE A CA 1
ATOM 1895 C C . ILE A 1 231 ? 22.143 1.426 -30.461 1.00 93.00 231 ILE A C 1
ATOM 1897 O O . ILE A 1 231 ? 22.701 1.543 -29.375 1.00 93.00 231 ILE A O 1
ATOM 1901 N N . ASN A 1 232 ? 22.403 0.385 -31.259 1.00 92.88 232 ASN A N 1
ATOM 1902 C CA . ASN A 1 232 ? 23.303 -0.699 -30.864 1.00 92.88 232 ASN A CA 1
ATOM 1903 C C . ASN A 1 232 ? 24.746 -0.212 -30.701 1.00 92.88 232 ASN A C 1
ATOM 1905 O O . ASN A 1 232 ? 25.452 -0.671 -29.805 1.00 92.88 232 ASN A O 1
ATOM 1909 N N . ARG A 1 233 ? 25.191 0.748 -31.526 1.00 93.75 233 ARG A N 1
ATOM 1910 C CA . ARG A 1 233 ? 26.526 1.352 -31.380 1.00 93.75 233 ARG A CA 1
ATOM 1911 C C . ARG A 1 233 ? 26.609 2.191 -30.112 1.00 93.75 233 ARG A C 1
ATOM 1913 O O . ARG A 1 233 ? 27.628 2.139 -29.437 1.00 93.75 233 ARG A O 1
ATOM 1920 N N . VAL A 1 234 ? 25.541 2.912 -29.772 1.00 93.50 234 VAL A N 1
ATOM 1921 C CA . VAL A 1 234 ? 25.464 3.689 -28.525 1.00 93.50 234 VAL A CA 1
ATOM 1922 C C . VAL A 1 234 ? 25.452 2.770 -27.304 1.00 93.50 234 VAL A C 1
ATOM 1924 O O . VAL A 1 234 ? 26.203 2.997 -26.363 1.00 93.50 234 VAL A O 1
ATOM 1927 N N . ILE A 1 235 ? 24.679 1.685 -27.331 1.00 93.25 235 ILE A N 1
ATOM 1928 C CA . ILE A 1 235 ? 24.673 0.691 -26.253 1.00 93.25 235 ILE A CA 1
ATOM 1929 C C . ILE A 1 235 ? 26.042 0.010 -26.116 1.00 93.25 235 ILE A C 1
ATOM 1931 O O . ILE A 1 235 ? 26.522 -0.157 -25.000 1.00 93.25 235 ILE A O 1
ATOM 1935 N N . ASN A 1 236 ? 26.710 -0.340 -27.219 1.00 94.31 236 ASN A N 1
ATOM 1936 C CA . ASN A 1 236 ? 28.065 -0.900 -27.169 1.00 94.31 236 ASN A CA 1
ATOM 1937 C C . ASN A 1 236 ? 29.094 0.109 -26.645 1.00 94.31 236 ASN A C 1
ATOM 1939 O O . ASN A 1 236 ? 29.978 -0.282 -25.894 1.00 94.31 236 ASN A O 1
ATOM 1943 N N . PHE A 1 237 ? 28.944 1.393 -26.976 1.00 93.88 237 PHE A N 1
ATOM 1944 C CA . PHE A 1 237 ? 29.758 2.468 -26.411 1.00 93.88 237 PHE A CA 1
ATOM 1945 C C . PHE A 1 237 ? 29.602 2.558 -24.886 1.00 93.88 237 PHE A C 1
ATOM 1947 O O . PHE A 1 237 ? 30.599 2.653 -24.182 1.00 93.88 237 PHE A O 1
ATOM 1954 N N . ILE A 1 238 ? 28.371 2.448 -24.371 1.00 93.19 238 ILE A N 1
ATOM 1955 C CA . ILE A 1 238 ? 28.093 2.427 -22.922 1.00 93.19 238 ILE A CA 1
ATOM 1956 C C . ILE A 1 238 ? 28.652 1.158 -22.265 1.00 93.19 238 ILE A C 1
ATOM 1958 O O . ILE A 1 238 ? 29.154 1.207 -21.145 1.00 93.19 238 ILE A O 1
ATOM 1962 N N . LYS A 1 239 ? 28.585 0.004 -22.940 1.00 93.50 239 LYS A N 1
ATOM 1963 C CA . LYS A 1 239 ? 29.163 -1.253 -22.433 1.00 93.50 239 LYS A CA 1
ATOM 1964 C C . LYS A 1 239 ? 30.683 -1.212 -22.347 1.00 93.50 239 LYS A C 1
ATOM 1966 O O . LYS A 1 239 ? 31.244 -1.931 -21.525 1.00 93.50 239 LYS A O 1
ATOM 1971 N N . ASP A 1 240 ? 31.328 -0.403 -23.180 1.00 93.06 240 ASP A N 1
ATOM 1972 C CA . ASP A 1 240 ? 32.778 -0.326 -23.238 1.00 93.06 240 ASP A CA 1
ATOM 1973 C C . ASP A 1 240 ? 33.366 0.169 -21.903 1.00 93.06 240 ASP A C 1
ATOM 1975 O O . ASP A 1 240 ? 32.813 1.024 -21.197 1.00 93.06 240 ASP A O 1
ATOM 1979 N N . ASN A 1 241 ? 34.492 -0.422 -21.528 1.00 90.38 241 ASN A N 1
ATOM 1980 C CA . ASN A 1 241 ? 35.246 -0.060 -20.337 1.00 90.38 241 ASN A CA 1
ATOM 1981 C C . ASN A 1 241 ? 36.521 0.725 -20.671 1.00 90.38 241 ASN A C 1
ATOM 1983 O O . ASN A 1 241 ? 37.234 1.112 -19.746 1.00 90.38 241 ASN A O 1
ATOM 1987 N N . ASP A 1 242 ? 36.782 1.011 -21.951 1.00 92.69 242 ASP A N 1
ATOM 1988 C CA . ASP A 1 242 ? 37.863 1.893 -22.384 1.00 92.69 242 ASP A CA 1
ATOM 1989 C C . ASP A 1 242 ? 37.714 3.297 -21.749 1.00 92.69 242 ASP A C 1
ATOM 1991 O O . ASP A 1 242 ? 36.677 3.947 -21.893 1.00 92.69 242 ASP A O 1
ATOM 1995 N N . PRO A 1 243 ? 38.743 3.823 -21.059 1.00 89.50 243 PRO A N 1
ATOM 1996 C CA . PRO A 1 243 ? 38.726 5.188 -20.538 1.00 89.50 243 PRO A CA 1
ATOM 1997 C C . PRO A 1 243 ? 38.432 6.275 -21.588 1.00 89.50 243 PRO A C 1
ATOM 1999 O O . PRO A 1 243 ? 37.996 7.365 -21.216 1.00 89.50 243 PRO A O 1
ATOM 2002 N N . ALA A 1 244 ? 38.667 6.018 -22.879 1.00 88.62 244 ALA A N 1
ATOM 2003 C CA . ALA A 1 244 ? 38.362 6.933 -23.978 1.00 88.62 244 ALA A CA 1
ATOM 2004 C C . ALA A 1 244 ? 36.854 7.080 -24.252 1.00 88.62 244 ALA A C 1
ATOM 2006 O O . ALA A 1 244 ? 36.427 8.110 -24.784 1.00 88.62 244 ALA A O 1
ATOM 2007 N N . THR A 1 245 ? 36.038 6.089 -23.880 1.00 89.50 245 THR A N 1
ATOM 2008 C CA . THR A 1 245 ? 34.570 6.146 -24.001 1.00 89.50 245 THR A CA 1
ATOM 2009 C C . THR A 1 245 ? 33.901 6.732 -22.759 1.00 89.50 245 THR A C 1
ATOM 2011 O O . THR A 1 245 ? 32.681 6.878 -22.724 1.00 89.50 245 THR A O 1
ATOM 2014 N N . LYS A 1 246 ? 34.685 7.140 -21.756 1.00 91.38 246 LYS A N 1
ATOM 2015 C CA . LYS A 1 246 ? 34.198 7.652 -20.472 1.00 91.38 246 LYS A CA 1
ATOM 2016 C C . LYS A 1 246 ? 34.531 9.120 -20.284 1.00 91.38 246 LYS A C 1
ATOM 2018 O O . LYS A 1 246 ? 35.414 9.687 -20.930 1.00 91.38 246 LYS A O 1
ATOM 2023 N N . ILE A 1 247 ? 33.824 9.752 -19.358 1.00 90.44 247 ILE A N 1
ATOM 2024 C CA . ILE A 1 247 ? 34.107 11.123 -18.942 1.00 90.44 247 ILE A CA 1
ATOM 2025 C C . ILE A 1 247 ? 34.725 11.092 -17.561 1.00 90.44 247 ILE A C 1
ATOM 2027 O O . ILE A 1 247 ? 34.197 10.459 -16.654 1.00 90.44 247 ILE A O 1
ATOM 2031 N N . LYS A 1 248 ? 35.843 11.802 -17.412 1.00 89.00 248 LYS A N 1
ATOM 2032 C CA . LYS A 1 248 ? 36.488 11.995 -16.117 1.00 89.00 248 LYS A CA 1
ATOM 2033 C C . LYS A 1 248 ? 35.852 13.173 -15.393 1.00 89.00 248 LYS A C 1
ATOM 2035 O O . LYS A 1 248 ? 35.825 14.283 -15.930 1.00 89.00 248 LYS A O 1
ATOM 2040 N N . THR A 1 249 ? 35.353 12.933 -14.188 1.00 86.25 249 THR A N 1
ATOM 2041 C CA . THR A 1 249 ? 34.884 13.990 -13.290 1.00 86.25 249 THR A CA 1
ATOM 2042 C C . THR A 1 249 ? 36.067 14.701 -12.633 1.00 86.25 249 THR A C 1
ATOM 2044 O O . THR A 1 249 ? 37.225 14.296 -12.765 1.00 86.25 249 THR A O 1
ATOM 2047 N N . ARG A 1 250 ? 35.780 15.791 -11.911 1.00 82.56 250 ARG A N 1
ATOM 2048 C CA . ARG A 1 250 ? 36.786 16.507 -11.111 1.00 82.56 250 ARG A CA 1
ATOM 2049 C C . ARG A 1 250 ? 37.403 15.629 -10.023 1.00 82.56 250 ARG A C 1
ATOM 2051 O O . ARG A 1 250 ? 38.585 15.790 -9.739 1.00 82.56 250 ARG A O 1
ATOM 2058 N N . ASP A 1 251 ? 36.633 14.678 -9.508 1.00 86.81 251 ASP A N 1
ATOM 2059 C CA . ASP A 1 251 ? 37.057 13.719 -8.485 1.00 86.81 251 ASP A CA 1
ATOM 2060 C C . ASP A 1 251 ? 37.721 12.468 -9.096 1.00 86.81 251 ASP A C 1
ATOM 2062 O O . ASP A 1 251 ? 37.964 11.479 -8.412 1.00 86.81 251 ASP A O 1
ATOM 2066 N N . ASN A 1 252 ? 38.063 12.526 -10.392 1.00 83.44 252 ASN A N 1
ATOM 2067 C CA . ASN A 1 252 ? 38.713 11.463 -11.163 1.00 83.44 252 ASN A CA 1
ATOM 2068 C C . ASN A 1 252 ? 37.876 10.173 -11.299 1.00 83.44 252 ASN A C 1
ATOM 2070 O O . ASN A 1 252 ? 38.409 9.122 -11.666 1.00 83.44 252 ASN A O 1
ATOM 2074 N N . GLU A 1 253 ? 36.565 10.259 -11.072 1.00 87.12 253 GLU A N 1
ATOM 2075 C CA . GLU A 1 253 ? 35.618 9.189 -11.386 1.00 87.12 253 GLU A CA 1
ATOM 2076 C C . GLU A 1 253 ? 35.403 9.111 -12.898 1.00 87.12 253 GLU A C 1
ATOM 2078 O O . GLU A 1 253 ? 35.422 10.129 -13.596 1.00 87.12 253 GLU A O 1
ATOM 2083 N N . GLN A 1 254 ? 35.206 7.901 -13.415 1.00 89.69 254 GLN A N 1
ATOM 2084 C CA . GLN A 1 254 ? 34.922 7.674 -14.828 1.00 89.69 254 GLN A CA 1
ATOM 2085 C C . GLN A 1 254 ? 33.450 7.325 -14.998 1.00 89.69 254 GLN A C 1
ATOM 2087 O O . GLN A 1 254 ? 33.007 6.286 -14.518 1.00 89.69 254 GLN A O 1
ATOM 2092 N N . LEU A 1 255 ? 32.714 8.181 -15.699 1.00 91.56 255 LEU A N 1
ATOM 2093 C CA . LEU A 1 255 ? 31.281 8.024 -15.920 1.00 91.56 255 LEU A CA 1
ATOM 2094 C C . LEU A 1 255 ? 30.994 7.599 -17.359 1.00 91.56 255 LEU A C 1
ATOM 2096 O O . LEU A 1 255 ? 31.580 8.146 -18.304 1.00 91.56 255 LEU A O 1
ATOM 2100 N N . ASP A 1 256 ? 30.066 6.656 -17.516 1.00 94.38 256 ASP A N 1
ATOM 2101 C CA . ASP A 1 256 ? 29.483 6.333 -18.815 1.00 94.38 256 ASP A CA 1
ATOM 2102 C C . ASP A 1 256 ? 28.555 7.484 -19.259 1.00 94.38 256 ASP A C 1
ATOM 2104 O O . ASP A 1 256 ? 27.947 8.190 -18.447 1.00 94.38 256 ASP A O 1
ATOM 2108 N N . TYR A 1 257 ? 28.455 7.714 -20.569 1.00 94.38 257 TYR A N 1
ATOM 2109 C CA . TYR A 1 257 ? 27.616 8.777 -21.124 1.00 94.38 257 TYR A CA 1
ATOM 2110 C C . TYR A 1 257 ? 27.052 8.402 -22.498 1.00 94.38 257 TYR A C 1
ATOM 2112 O O . TYR A 1 257 ? 27.578 7.539 -23.200 1.00 94.38 257 TYR A O 1
ATOM 2120 N N . ILE A 1 258 ? 25.986 9.087 -22.907 1.00 94.81 258 ILE A N 1
ATOM 2121 C CA . ILE A 1 258 ? 25.398 8.992 -24.242 1.00 94.81 258 ILE A CA 1
ATOM 2122 C C . ILE A 1 258 ? 25.993 10.115 -25.115 1.00 94.81 258 ILE A C 1
ATOM 2124 O O . ILE A 1 258 ? 25.785 11.292 -24.804 1.00 94.81 258 ILE A O 1
ATOM 2128 N N . PRO A 1 259 ? 26.702 9.802 -26.221 1.00 93.50 259 PRO A N 1
ATOM 2129 C CA . PRO A 1 259 ? 27.439 10.795 -27.009 1.00 93.50 259 PRO A CA 1
ATOM 2130 C C . PRO A 1 259 ? 26.592 11.571 -28.033 1.00 93.50 259 PRO A C 1
ATOM 2132 O O . PRO A 1 259 ? 27.106 12.457 -28.717 1.00 93.50 259 PRO A O 1
ATOM 2135 N N . THR A 1 260 ? 25.312 11.235 -28.198 1.00 93.50 260 THR A N 1
ATOM 2136 C CA . THR A 1 260 ? 24.390 11.900 -29.132 1.00 93.50 260 THR A CA 1
ATOM 2137 C C . THR A 1 260 ? 22.947 11.756 -28.662 1.00 93.50 260 THR A C 1
ATOM 2139 O O . THR A 1 260 ? 22.572 10.736 -28.093 1.00 93.50 260 THR A O 1
ATOM 2142 N N . LYS A 1 261 ? 22.109 12.753 -28.947 1.00 93.94 261 LYS A N 1
ATOM 2143 C CA . LYS A 1 261 ? 20.650 12.662 -28.756 1.00 93.94 261 LYS A CA 1
ATOM 2144 C C . LYS A 1 261 ? 19.924 12.073 -29.967 1.00 93.94 261 LYS A C 1
ATOM 2146 O O . LYS A 1 261 ? 18.746 11.741 -29.886 1.00 93.94 261 LYS A O 1
ATOM 2151 N N . MET A 1 262 ? 20.619 11.973 -31.099 1.00 94.75 262 MET A N 1
ATOM 2152 C CA . MET A 1 262 ? 20.061 11.560 -32.381 1.00 94.75 262 MET A CA 1
ATOM 2153 C C . MET A 1 262 ? 20.252 10.050 -32.535 1.00 94.75 262 MET A C 1
ATOM 2155 O O . MET A 1 262 ? 21.251 9.582 -33.081 1.00 94.75 262 MET A O 1
ATOM 2159 N N . LEU A 1 263 ? 19.306 9.276 -32.005 1.00 93.94 263 LEU A N 1
ATOM 2160 C CA . LEU A 1 263 ? 19.316 7.814 -32.080 1.00 93.94 263 LEU A CA 1
ATOM 2161 C C . LEU A 1 263 ? 18.479 7.331 -33.268 1.00 93.94 263 LEU A C 1
ATOM 2163 O O . LEU A 1 263 ? 17.417 7.884 -33.555 1.00 93.94 263 LEU A O 1
ATOM 2167 N N . ARG A 1 264 ? 18.935 6.273 -33.942 1.00 93.94 264 ARG A N 1
ATOM 2168 C CA . ARG A 1 264 ? 18.129 5.513 -34.908 1.00 93.94 264 ARG A CA 1
ATOM 2169 C C . ARG A 1 264 ? 18.112 4.035 -34.537 1.00 93.94 264 ARG A C 1
ATOM 2171 O O . ARG A 1 264 ? 19.143 3.473 -34.170 1.00 93.94 264 ARG A O 1
ATOM 2178 N N . LEU A 1 265 ? 16.953 3.406 -34.679 1.00 91.38 265 LEU A N 1
ATOM 2179 C CA . LEU A 1 265 ? 16.784 1.962 -34.565 1.00 91.38 265 LEU A CA 1
ATOM 2180 C C . LEU A 1 265 ? 16.490 1.428 -35.973 1.00 91.38 265 LEU A C 1
ATOM 2182 O O . LEU A 1 265 ? 15.415 1.722 -36.499 1.00 91.38 265 LEU A O 1
ATOM 2186 N N . PRO A 1 266 ? 17.427 0.720 -36.630 1.00 88.62 266 PRO A N 1
ATOM 2187 C CA . PRO A 1 266 ? 17.126 0.100 -37.911 1.00 88.62 266 PRO A CA 1
ATOM 2188 C C . PRO A 1 266 ? 16.059 -0.976 -37.704 1.00 88.62 266 PRO A C 1
ATOM 2190 O O . PRO A 1 266 ? 16.201 -1.847 -36.846 1.00 88.62 266 PRO A O 1
ATOM 2193 N N . VAL A 1 267 ? 14.991 -0.909 -38.493 1.00 87.38 267 VAL A N 1
ATOM 2194 C CA . VAL A 1 267 ? 13.910 -1.896 -38.478 1.00 87.38 267 VAL A CA 1
ATOM 2195 C C . VAL A 1 267 ? 13.762 -2.518 -39.857 1.00 87.38 267 VAL A C 1
ATOM 2197 O O . VAL A 1 267 ? 13.994 -1.867 -40.876 1.00 87.38 267 VAL A O 1
ATOM 2200 N N . ASP A 1 268 ? 13.378 -3.788 -39.882 1.00 88.56 268 ASP A N 1
ATOM 2201 C CA . ASP A 1 268 ? 13.008 -4.479 -41.111 1.00 88.56 268 ASP A CA 1
ATOM 2202 C C . ASP A 1 268 ? 11.633 -3.973 -41.568 1.00 88.56 268 ASP A C 1
ATOM 2204 O O . ASP A 1 268 ? 10.611 -4.278 -40.949 1.00 88.56 268 ASP A O 1
ATOM 2208 N N . SER A 1 269 ? 11.604 -3.171 -42.635 1.00 86.62 269 SER A N 1
ATOM 2209 C CA . SER A 1 269 ? 10.372 -2.545 -43.127 1.00 86.62 269 SER A CA 1
ATOM 2210 C C . SER A 1 269 ? 9.313 -3.566 -43.544 1.00 86.62 269 SER A C 1
ATOM 2212 O O . SER A 1 269 ? 8.124 -3.284 -43.397 1.00 86.62 269 SER A O 1
ATOM 2214 N N . ALA A 1 270 ? 9.719 -4.762 -43.985 1.00 87.19 270 ALA A N 1
ATOM 2215 C CA . ALA A 1 270 ? 8.794 -5.830 -44.351 1.00 87.19 270 ALA A CA 1
ATOM 2216 C C . ALA A 1 270 ? 8.038 -6.400 -43.137 1.00 87.19 270 ALA A C 1
ATOM 2218 O O . ALA A 1 270 ? 6.934 -6.910 -43.300 1.00 87.19 270 ALA A O 1
ATOM 2219 N N . LYS A 1 271 ? 8.604 -6.298 -41.925 1.00 82.56 271 LYS A N 1
ATOM 2220 C CA . LYS A 1 271 ? 7.980 -6.780 -40.680 1.00 82.56 271 LYS A CA 1
ATOM 2221 C C . LYS A 1 271 ? 7.118 -5.740 -39.967 1.00 82.56 271 LYS A C 1
ATOM 2223 O O . LYS A 1 271 ? 6.321 -6.121 -39.123 1.00 82.56 271 LYS A O 1
ATOM 2228 N N . VAL A 1 272 ? 7.314 -4.450 -40.250 1.00 78.44 272 VAL A N 1
ATOM 2229 C CA . VAL A 1 272 ? 6.694 -3.348 -39.485 1.00 78.44 272 VAL A CA 1
ATOM 2230 C C . VAL A 1 272 ? 5.511 -2.702 -40.213 1.00 78.44 272 VAL A C 1
ATOM 2232 O O . VAL A 1 272 ? 4.645 -2.132 -39.562 1.00 78.44 272 VAL A O 1
ATOM 2235 N N . ILE A 1 273 ? 5.467 -2.761 -41.548 1.00 74.06 273 ILE A N 1
ATOM 2236 C CA . ILE A 1 273 ? 4.396 -2.142 -42.357 1.00 74.06 273 ILE A CA 1
ATOM 2237 C C . ILE A 1 273 ? 3.206 -3.101 -42.584 1.00 74.06 273 ILE A C 1
ATOM 2239 O O . ILE A 1 273 ? 2.156 -2.664 -43.052 1.00 74.06 273 ILE A O 1
ATOM 2243 N N . ALA A 1 274 ? 3.373 -4.390 -42.268 1.00 51.69 274 ALA A N 1
ATOM 2244 C CA . ALA A 1 274 ? 2.362 -5.434 -42.448 1.00 51.69 274 ALA A CA 1
ATOM 2245 C C . ALA A 1 274 ? 1.265 -5.410 -41.373 1.00 51.69 274 ALA A C 1
ATOM 2247 O O . ALA A 1 274 ? 1.594 -5.129 -40.199 1.00 51.69 274 ALA A O 1
#

pLDDT: mean 92.88, std 5.72, range [51.69, 98.31]

Sequence (274 aa):
DNLPESLKSAKARNIYYLLPFLLGLMGIFYQLQWNKKDFWVVLLLFVLTGIAVVVYLNQYPNQPRERDYAYAGSFYAYAIWIGLGTLALYDFLRKFIPDHLGAVVSGALCLFLVPGIMANENWDDHDRSGRYTARDIAYNYLNSCAPNAILFTNGDNDTFPLWYAQEVEGIRTDVRVVNLMLFNTDWYIDQMKNKAYESEPVPLSLPQEKYLDGTNNQIYLIERFKDYIDINRVINFIKDNDPATKIKTRDNEQLDYIPTKMLRLPVDSAKVIA

InterPro domains:
  IPR052724 Glycosyltransferase 117 domain-containing protein [PTHR16214] (8-198)
  IPR060492 TMEM260-associated domain 2 [PF28495] (134-273)